Protein AF-A0AAE1CY18-F1 (afdb_monomer_lite)

Foldseek 3Di:
DDDPLRVVQLVVLVVVCVVVVHDPPADPLCVAACPFPDHDPDHRSVLVVLLVVLLVQVLQCQDPDPVSNVCVDDDPDDPVDDNVVLLVVLLVVLVVCLVVDDDDDDPDDPPPDDDDHCVPDDDPVNSVSSSVSSVVVVNVVSLVVLVVVVPNSCSVVDPDPPDDPDDDDDDDDDPDDDDDPDDDDDPPPDPDDDPDPDPDDDDDDDDDDDDDDDDDDDD

Sequence (219 aa):
MKSIVEAIEAKINKFTRRWLGVPPGLTDVAVYCRKAMLRLPLKSILEEYKCGKARLFSMLEDSEDKVVKTVQPTRKTGRKSKVVEAVDEAKGCLKIREVIGLTKTNRKGLGSSTAKWWSKAEGKEKRDMVVNEIRLDEDSRRVQKAVQQPQQGQWDSWIMPCRNPSHGMRSGTWRHFGSAFSSDQCTISCPQTQIWYGRERKRTRLVRYAKAGRQQIMS

Radius of gyration: 28.59 Å; chains: 1; bounding box: 70×84×79 Å

Organism: NCBI:txid231223

Secondary structure (DSSP, 8-state):
---HHHHHHHHHHHHHHHHTT--TTS-HHHHH-SSSSS--S---HHHHHHHHHHHHHHHHHT-S-HHHHHH-------TT--HHHHHHHHHHHHHHHHHH-----TTPPTTSSPPPPTTT--THHHHHHHHHHHHHHHHHHHHHHHHT-TTTTGGGG---------S--------S--S----------------------------------------

pLDDT: mean 72.26, std 25.69, range [24.19, 96.0]

Structure (mmCIF, N/CA/C/O backbone):
data_AF-A0AAE1CY18-F1
#
_entry.id   AF-A0AAE1CY18-F1
#
loop_
_atom_site.group_PDB
_atom_site.id
_atom_site.type_symbol
_atom_site.label_atom_id
_atom_site.label_alt_id
_atom_site.label_comp_id
_atom_site.label_asym_id
_atom_site.label_entity_id
_atom_site.label_seq_id
_atom_site.pdbx_PDB_ins_code
_atom_site.Cartn_x
_atom_site.Cartn_y
_atom_site.Cartn_z
_atom_site.occupancy
_atom_site.B_iso_or_equiv
_atom_site.auth_seq_id
_atom_site.auth_comp_id
_atom_site.auth_asym_id
_atom_site.auth_atom_id
_atom_site.pdbx_PDB_model_num
ATOM 1 N N . MET A 1 1 ? 11.861 -19.512 -2.821 1.00 56.38 1 MET A N 1
ATOM 2 C CA . MET A 1 1 ? 10.611 -20.131 -3.320 1.00 56.38 1 MET A CA 1
ATOM 3 C C . MET A 1 1 ? 9.581 -19.034 -3.603 1.00 56.38 1 MET A C 1
ATOM 5 O O . MET A 1 1 ? 9.442 -18.135 -2.775 1.00 56.38 1 MET A O 1
ATOM 9 N N . LYS A 1 2 ? 8.940 -19.040 -4.783 1.00 74.50 2 LYS A N 1
ATOM 10 C CA . LYS A 1 2 ? 7.873 -18.077 -5.133 1.00 74.50 2 LYS A CA 1
ATOM 11 C C . LYS A 1 2 ? 6.580 -18.457 -4.407 1.00 74.50 2 LYS A C 1
ATOM 13 O O . LYS A 1 2 ? 6.313 -19.645 -4.250 1.00 74.50 2 LYS A O 1
ATOM 18 N N . SER A 1 3 ? 5.811 -17.474 -3.939 1.00 88.00 3 SER A N 1
ATOM 19 C CA . SER A 1 3 ? 4.484 -17.744 -3.371 1.00 88.00 3 SER A CA 1
ATOM 20 C C . SER A 1 3 ? 3.502 -18.138 -4.483 1.00 88.00 3 SER A C 1
ATOM 22 O O . SER A 1 3 ? 3.735 -17.848 -5.657 1.00 88.00 3 SER A O 1
ATOM 24 N N . ILE A 1 4 ? 2.388 -18.786 -4.130 1.00 90.62 4 ILE A N 1
ATOM 25 C CA . ILE A 1 4 ? 1.354 -19.184 -5.104 1.00 90.62 4 ILE A CA 1
ATOM 26 C C . ILE A 1 4 ? 0.834 -17.963 -5.879 1.00 90.62 4 ILE A C 1
ATOM 28 O O . ILE A 1 4 ? 0.709 -18.011 -7.099 1.00 90.62 4 ILE A O 1
ATOM 32 N N . VAL A 1 5 ? 0.602 -16.847 -5.182 1.00 90.88 5 VAL A N 1
ATOM 33 C CA . VAL A 1 5 ? 0.094 -15.608 -5.789 1.00 90.88 5 VAL A CA 1
ATOM 34 C C . VAL A 1 5 ? 1.097 -15.026 -6.794 1.00 90.88 5 VAL A C 1
ATOM 36 O O . VAL A 1 5 ? 0.711 -14.658 -7.898 1.00 90.88 5 VAL A O 1
ATOM 39 N N . GLU A 1 6 ? 2.395 -15.039 -6.471 1.00 90.88 6 GLU A N 1
ATOM 40 C CA . GLU A 1 6 ? 3.456 -14.616 -7.402 1.00 90.88 6 GLU A CA 1
ATOM 41 C C . GLU A 1 6 ? 3.547 -15.534 -8.631 1.00 90.88 6 GLU A C 1
ATOM 43 O O . GLU A 1 6 ? 3.859 -15.081 -9.731 1.00 90.88 6 GLU A O 1
ATOM 48 N N . ALA A 1 7 ? 3.299 -16.836 -8.462 1.00 92.62 7 ALA A N 1
ATOM 49 C CA . ALA A 1 7 ? 3.296 -17.784 -9.572 1.00 92.62 7 ALA A CA 1
ATOM 50 C C . ALA A 1 7 ? 2.114 -17.544 -10.525 1.00 92.62 7 ALA A C 1
ATOM 52 O O . ALA A 1 7 ? 2.285 -17.635 -11.742 1.00 92.62 7 ALA A O 1
ATOM 53 N N . ILE A 1 8 ? 0.938 -17.209 -9.986 1.00 93.94 8 ILE A N 1
ATOM 54 C CA . ILE A 1 8 ? -0.247 -16.833 -10.770 1.00 93.94 8 ILE A CA 1
ATOM 55 C C . ILE A 1 8 ? 0.012 -15.530 -11.530 1.00 93.94 8 ILE A C 1
ATOM 57 O O . ILE A 1 8 ? -0.180 -15.482 -12.745 1.00 93.94 8 ILE A O 1
ATOM 61 N N . GLU A 1 9 ? 0.522 -14.505 -10.849 1.00 93.12 9 GLU A N 1
ATOM 62 C CA . GLU A 1 9 ? 0.835 -13.223 -11.479 1.00 93.12 9 GLU A CA 1
ATOM 63 C C . GLU A 1 9 ? 1.887 -13.366 -12.585 1.00 93.12 9 GLU A C 1
ATOM 65 O O . GLU A 1 9 ? 1.719 -12.818 -13.669 1.00 93.12 9 GLU A O 1
ATOM 70 N N . ALA A 1 10 ? 2.926 -14.182 -12.384 1.00 92.31 10 ALA A N 1
ATOM 71 C CA . ALA A 1 10 ? 3.923 -14.443 -13.421 1.00 92.31 10 ALA A CA 1
ATOM 72 C C . ALA A 1 10 ? 3.321 -15.092 -14.683 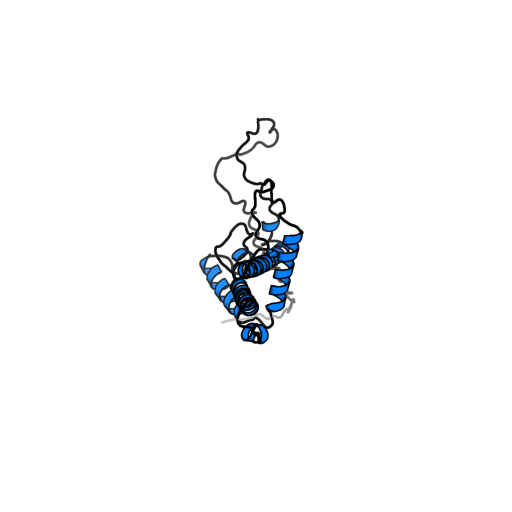1.00 92.31 10 ALA A C 1
ATOM 74 O O . ALA A 1 10 ? 3.728 -14.756 -15.798 1.00 92.31 10 ALA A O 1
ATOM 75 N N . LYS A 1 11 ? 2.352 -16.009 -14.527 1.00 93.69 11 LYS A N 1
ATOM 76 C CA . LYS A 1 11 ? 1.635 -16.608 -15.666 1.00 93.69 11 LYS A CA 1
ATOM 77 C C . LYS A 1 11 ? 0.799 -15.559 -16.391 1.00 93.69 11 LYS A C 1
ATOM 79 O O . LYS A 1 11 ? 0.886 -15.465 -17.612 1.00 93.69 11 LYS A O 1
ATOM 84 N N . ILE A 1 12 ? 0.047 -14.753 -15.648 1.00 93.06 12 ILE A N 1
ATOM 85 C CA . ILE A 1 12 ? -0.804 -13.703 -16.217 1.00 93.06 12 ILE A CA 1
ATOM 86 C C . ILE A 1 12 ? 0.046 -12.668 -16.942 1.00 93.06 12 ILE A C 1
ATOM 88 O O . ILE A 1 12 ? -0.201 -12.411 -18.110 1.00 93.06 12 ILE A O 1
ATOM 92 N N . ASN A 1 13 ? 1.140 -12.206 -16.342 1.00 92.19 13 ASN A N 1
ATOM 93 C CA . ASN A 1 13 ? 2.089 -11.299 -16.983 1.00 92.19 13 ASN A CA 1
ATOM 94 C C . ASN A 1 13 ? 2.623 -11.834 -18.312 1.00 92.19 13 ASN A C 1
ATOM 96 O O . ASN A 1 13 ? 2.766 -11.071 -19.266 1.00 92.19 13 ASN A O 1
ATOM 100 N N . LYS A 1 14 ? 2.905 -13.138 -18.403 1.00 92.06 14 LYS A N 1
ATOM 101 C CA . LYS A 1 14 ? 3.340 -13.759 -19.659 1.00 92.06 14 LYS A CA 1
ATOM 102 C C . LYS A 1 14 ? 2.259 -13.652 -20.739 1.00 92.06 14 LYS A C 1
ATOM 104 O O . LYS A 1 14 ? 2.580 -13.295 -21.871 1.00 92.06 14 LYS A O 1
ATOM 109 N N . PHE A 1 15 ? 1.003 -13.939 -20.398 1.00 92.44 15 PHE A N 1
ATOM 110 C CA . PHE A 1 15 ? -0.118 -13.823 -21.334 1.00 92.44 15 PHE A CA 1
ATOM 111 C C . PHE A 1 15 ? -0.421 -12.367 -21.690 1.00 92.44 15 PHE A C 1
ATOM 113 O O . PHE A 1 15 ? -0.509 -12.052 -22.871 1.00 92.44 15 PHE A O 1
ATOM 120 N N . THR A 1 16 ? -0.476 -11.470 -20.705 1.00 91.56 16 THR A N 1
ATOM 121 C CA . THR A 1 16 ? -0.718 -10.037 -20.903 1.00 91.56 16 THR A CA 1
ATOM 122 C C . THR A 1 16 ? 0.341 -9.410 -21.803 1.00 91.56 16 THR A C 1
ATOM 124 O O . THR A 1 16 ? 0.004 -8.679 -22.723 1.00 91.56 16 THR A O 1
ATOM 127 N N . ARG A 1 17 ? 1.628 -9.731 -21.612 1.00 91.50 17 ARG A N 1
ATOM 128 C CA . ARG A 1 17 ? 2.704 -9.216 -22.478 1.00 91.50 17 ARG A CA 1
ATOM 129 C C . ARG A 1 17 ? 2.608 -9.752 -23.898 1.00 91.50 17 ARG A C 1
ATOM 131 O O . ARG A 1 17 ? 2.782 -8.987 -24.837 1.00 91.50 17 ARG A O 1
ATOM 138 N N . ARG A 1 18 ? 2.289 -11.042 -24.055 1.00 93.31 18 ARG A N 1
ATOM 139 C CA . ARG A 1 18 ? 2.059 -11.642 -25.376 1.00 93.31 18 ARG A CA 1
ATOM 140 C C . ARG A 1 18 ? 0.864 -10.998 -26.080 1.00 93.31 18 ARG A C 1
ATOM 142 O O . ARG A 1 18 ? 0.939 -10.772 -27.279 1.00 93.31 18 ARG A O 1
ATOM 149 N N . TRP A 1 19 ? -0.196 -10.688 -25.337 1.00 93.19 19 TRP A N 1
ATOM 150 C CA . TRP A 1 19 ? -1.391 -10.025 -25.854 1.00 93.19 19 TRP A CA 1
ATOM 151 C C . TRP A 1 19 ? -1.124 -8.569 -26.256 1.00 93.19 19 TRP A C 1
ATOM 153 O O . TRP A 1 19 ? -1.545 -8.149 -27.325 1.00 93.19 19 TRP A O 1
ATOM 163 N N . LEU A 1 20 ? -0.354 -7.826 -25.456 1.00 90.06 20 LEU A N 1
A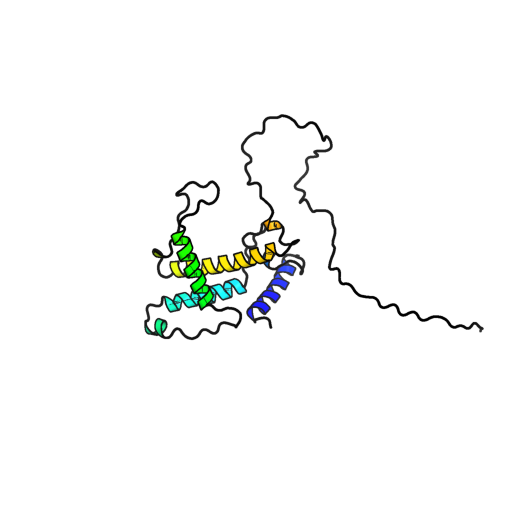TOM 164 C CA . LEU A 1 20 ? 0.034 -6.442 -25.752 1.00 90.06 20 LEU A CA 1
ATOM 165 C C . LEU A 1 20 ? 1.166 -6.319 -26.793 1.00 90.06 20 LEU A C 1
ATOM 167 O O . LEU A 1 20 ? 1.551 -5.205 -27.131 1.00 90.06 20 LEU A O 1
ATOM 171 N N . GLY A 1 21 ? 1.750 -7.429 -27.262 1.00 91.75 21 GLY A N 1
ATOM 172 C CA . GLY A 1 21 ? 2.906 -7.408 -28.173 1.00 91.75 21 GLY A CA 1
ATOM 173 C C . GLY A 1 21 ? 4.196 -6.869 -27.538 1.00 91.75 21 GLY A C 1
ATOM 174 O O . GLY A 1 21 ? 5.110 -6.435 -28.233 1.00 91.75 21 GLY A O 1
ATOM 175 N N . VAL A 1 22 ? 4.282 -6.880 -26.208 1.00 89.06 22 VAL A N 1
ATOM 176 C CA . VAL A 1 22 ? 5.380 -6.292 -25.435 1.00 89.06 22 VAL A CA 1
ATOM 177 C C . VAL A 1 22 ? 6.487 -7.328 -25.196 1.00 89.06 22 VAL A C 1
ATOM 179 O O . VAL A 1 22 ? 6.185 -8.490 -24.897 1.00 89.06 22 VAL A O 1
ATOM 182 N N . PRO A 1 23 ? 7.780 -6.943 -25.245 1.00 88.75 23 PRO A N 1
ATOM 183 C CA . PRO A 1 23 ? 8.875 -7.874 -25.006 1.00 88.75 23 PRO A CA 1
ATOM 184 C C . PRO A 1 23 ? 8.814 -8.503 -23.601 1.00 88.75 23 PRO A C 1
ATOM 186 O O . PRO A 1 23 ? 8.491 -7.831 -22.614 1.00 88.75 23 PRO A O 1
ATOM 189 N N . PRO A 1 24 ? 9.213 -9.780 -23.450 1.00 84.75 24 PRO A N 1
ATOM 190 C CA . PRO A 1 24 ? 9.210 -10.462 -22.156 1.00 84.75 24 PRO A CA 1
ATOM 191 C C . PRO A 1 24 ? 10.172 -9.824 -21.143 1.00 84.75 24 PRO A C 1
ATOM 193 O O . PRO A 1 24 ? 9.981 -10.006 -19.942 1.00 84.75 24 PRO A O 1
ATOM 196 N N . GLY A 1 25 ? 11.169 -9.062 -21.614 1.00 85.12 25 GLY A N 1
ATOM 197 C CA . GLY A 1 25 ? 12.122 -8.313 -20.792 1.00 85.12 25 GLY A CA 1
ATOM 198 C C . GLY A 1 25 ? 11.580 -7.012 -20.189 1.00 85.12 25 GLY A C 1
ATOM 199 O O . GLY A 1 25 ? 12.279 -6.404 -19.378 1.00 85.12 25 GLY A O 1
ATOM 200 N N . LEU A 1 26 ? 10.358 -6.583 -20.541 1.00 86.38 26 LEU A N 1
ATOM 201 C CA . LEU A 1 26 ? 9.739 -5.424 -19.897 1.00 86.38 26 LEU A CA 1
ATOM 202 C C . LEU A 1 26 ? 9.533 -5.707 -18.404 1.00 86.38 26 LEU A C 1
ATOM 204 O O . LEU A 1 26 ? 9.119 -6.800 -18.003 1.00 86.38 26 LEU A O 1
ATOM 208 N N . THR A 1 27 ? 9.815 -4.733 -17.551 1.00 87.94 27 THR A N 1
ATOM 209 C CA . THR A 1 27 ? 9.598 -4.885 -16.119 1.00 87.94 27 THR A CA 1
ATOM 210 C C . THR A 1 27 ? 8.119 -4.781 -15.777 1.00 87.94 27 THR A C 1
ATOM 212 O O . THR A 1 27 ? 7.318 -4.132 -16.440 1.00 87.94 27 THR A O 1
ATOM 215 N N . ASP A 1 28 ? 7.741 -5.461 -14.702 1.00 87.81 28 ASP A N 1
ATOM 216 C CA . ASP A 1 28 ? 6.370 -5.445 -14.194 1.00 87.81 28 ASP A CA 1
ATOM 217 C C . ASP A 1 28 ? 5.908 -4.053 -13.734 1.00 87.81 28 ASP A C 1
ATOM 219 O O . ASP A 1 28 ? 4.726 -3.724 -13.748 1.00 87.81 28 ASP A O 1
ATOM 223 N N . VAL A 1 29 ? 6.876 -3.203 -13.381 1.00 88.50 29 VAL A N 1
ATOM 224 C CA . VAL A 1 29 ? 6.633 -1.817 -12.989 1.00 88.50 29 VAL A CA 1
ATOM 225 C C . VAL A 1 29 ? 5.993 -1.041 -14.136 1.00 88.50 29 VAL A C 1
ATOM 227 O O . VAL A 1 29 ? 5.013 -0.348 -13.911 1.00 88.50 29 VAL A O 1
ATOM 230 N N . ALA A 1 30 ? 6.465 -1.216 -15.370 1.00 85.00 30 ALA A N 1
ATOM 231 C CA . ALA A 1 30 ? 5.887 -0.535 -16.527 1.00 85.00 30 ALA A CA 1
ATOM 232 C C . ALA A 1 30 ? 4.443 -0.977 -16.844 1.00 85.00 30 ALA A C 1
ATOM 234 O O . ALA A 1 30 ? 3.719 -0.243 -17.506 1.00 85.00 30 ALA A O 1
ATOM 235 N N . VAL A 1 31 ? 4.018 -2.156 -16.373 1.00 87.50 31 VAL A N 1
ATOM 236 C CA . VAL A 1 31 ? 2.663 -2.684 -16.607 1.00 87.50 31 VAL A CA 1
ATOM 237 C C . VAL A 1 31 ? 1.677 -2.204 -15.538 1.00 87.50 31 VAL A C 1
ATOM 239 O O . VAL A 1 31 ? 0.542 -1.873 -15.868 1.00 87.50 31 VAL A O 1
ATOM 242 N N . TYR A 1 32 ? 2.100 -2.158 -14.269 1.00 89.50 32 TYR A N 1
ATOM 243 C CA . TYR A 1 32 ? 1.210 -1.877 -13.132 1.00 89.50 32 TYR A CA 1
ATOM 244 C C . TYR A 1 32 ? 1.380 -0.496 -12.486 1.00 89.50 32 TYR A C 1
ATOM 246 O O . TYR A 1 32 ? 0.602 -0.144 -11.602 1.00 89.50 32 TYR A O 1
ATOM 254 N N . CYS A 1 33 ? 2.394 0.288 -12.854 1.00 86.88 33 CYS A N 1
ATOM 255 C CA . CYS A 1 33 ? 2.637 1.583 -12.220 1.00 86.88 33 CYS A CA 1
ATOM 256 C C . CYS A 1 33 ? 1.550 2.607 -12.577 1.00 86.88 33 CYS A C 1
ATOM 258 O O . CYS A 1 33 ? 1.309 2.892 -13.749 1.00 86.88 33 CYS A O 1
ATOM 260 N N . ARG A 1 34 ? 0.956 3.252 -11.563 1.00 86.25 34 ARG A N 1
ATOM 261 C CA . ARG A 1 34 ? -0.015 4.344 -11.780 1.00 86.25 34 ARG A CA 1
ATOM 262 C C . ARG A 1 34 ? 0.637 5.683 -12.127 1.00 86.25 34 ARG A C 1
ATOM 264 O O . ARG A 1 34 ? -0.048 6.586 -12.603 1.00 86.25 34 ARG A O 1
ATOM 271 N N . LYS A 1 35 ? 1.938 5.839 -11.865 1.00 82.44 35 LYS A N 1
ATOM 272 C CA . LYS A 1 35 ? 2.697 7.070 -12.148 1.00 82.44 35 LYS A CA 1
ATOM 273 C C . LYS A 1 35 ? 3.404 7.058 -13.502 1.00 82.44 35 LYS A C 1
ATOM 275 O O . LYS A 1 35 ? 3.771 8.129 -13.971 1.00 82.44 35 LYS A O 1
ATOM 280 N N . ALA A 1 36 ? 3.544 5.892 -14.133 1.00 81.38 36 ALA A N 1
ATOM 281 C CA . ALA A 1 36 ? 4.115 5.789 -15.468 1.00 81.38 36 ALA A CA 1
ATOM 282 C C . ALA A 1 36 ? 3.285 6.590 -16.486 1.00 81.38 36 ALA A C 1
ATOM 284 O O . ALA A 1 36 ? 2.082 6.806 -16.302 1.00 81.38 36 ALA A O 1
ATOM 285 N N . MET A 1 37 ? 3.934 7.027 -17.569 1.00 78.56 37 MET A N 1
ATOM 286 C CA . MET A 1 37 ? 3.276 7.791 -18.636 1.00 78.56 37 MET A CA 1
ATOM 287 C C . MET A 1 37 ? 2.135 6.999 -19.283 1.00 78.56 37 MET A C 1
ATOM 289 O O . MET A 1 37 ? 1.054 7.538 -19.513 1.00 78.56 37 MET A O 1
ATOM 293 N N . LEU A 1 38 ? 2.364 5.708 -19.532 1.00 79.56 38 LEU A N 1
ATOM 294 C CA . LEU A 1 38 ? 1.335 4.789 -19.995 1.00 79.56 38 LEU A CA 1
ATOM 295 C C . LEU A 1 38 ? 0.654 4.149 -18.786 1.00 79.56 38 LEU A C 1
ATOM 297 O O . LEU A 1 38 ? 1.193 3.240 -18.160 1.00 79.56 38 LEU A O 1
ATOM 301 N N . ARG A 1 39 ? -0.545 4.630 -18.464 1.00 85.88 39 ARG A N 1
ATOM 302 C CA . ARG A 1 39 ? -1.373 4.063 -17.399 1.00 85.88 39 ARG A CA 1
ATOM 303 C C . ARG A 1 39 ? -2.284 3.006 -17.992 1.00 85.88 39 ARG A C 1
ATOM 305 O O . ARG A 1 39 ? -3.289 3.333 -18.620 1.00 85.88 39 ARG A O 1
ATOM 312 N N . LEU A 1 40 ? -1.934 1.742 -17.793 1.00 85.56 40 LEU A N 1
ATOM 313 C CA . LEU A 1 40 ? -2.824 0.647 -18.147 1.00 85.56 40 LEU A CA 1
ATOM 314 C C . LEU A 1 40 ? -3.887 0.483 -17.052 1.00 85.56 40 LEU A C 1
ATOM 316 O O . LEU A 1 40 ? -3.562 0.588 -15.867 1.00 85.56 40 LEU A O 1
ATOM 320 N N . PRO A 1 41 ? -5.148 0.179 -17.402 1.00 87.50 41 PRO A N 1
ATOM 321 C CA . PRO A 1 41 ? -6.191 -0.158 -16.435 1.00 87.50 41 PRO A CA 1
ATOM 322 C C . PRO A 1 41 ? -6.002 -1.590 -15.895 1.00 87.50 41 PRO A C 1
ATOM 324 O O . PRO A 1 41 ? -6.946 -2.371 -15.809 1.00 87.50 41 PRO A O 1
ATOM 327 N N . LEU A 1 42 ? -4.765 -1.956 -15.557 1.00 88.50 42 LEU A N 1
ATOM 328 C CA . LEU A 1 42 ? -4.382 -3.257 -15.032 1.00 88.50 42 LEU A CA 1
ATOM 329 C C . LEU A 1 42 ? -3.919 -3.100 -13.594 1.00 88.50 42 LEU A C 1
ATOM 331 O O . LEU A 1 42 ? -3.221 -2.151 -13.242 1.00 88.50 42 LEU A O 1
ATOM 335 N N . LYS A 1 43 ? -4.288 -4.069 -12.764 1.00 89.94 43 LYS A N 1
ATOM 336 C CA . LYS A 1 43 ? -3.868 -4.116 -11.371 1.00 89.94 43 LYS A CA 1
ATOM 337 C C . LYS A 1 43 ? -3.114 -5.400 -11.103 1.00 89.94 43 LYS A C 1
ATOM 339 O O . LYS A 1 43 ? -3.486 -6.463 -11.595 1.00 89.94 43 LYS A O 1
ATOM 344 N N . SER A 1 44 ? -2.075 -5.278 -10.290 1.00 92.19 44 SER A N 1
ATOM 345 C CA . SER A 1 44 ? -1.306 -6.416 -9.808 1.00 92.19 44 SER A CA 1
ATOM 346 C C . SER A 1 44 ? -2.172 -7.292 -8.905 1.00 92.19 44 SER A C 1
ATOM 348 O O . SER A 1 44 ? -2.887 -6.808 -8.024 1.00 92.19 44 SER A O 1
ATOM 350 N N . ILE A 1 45 ? -2.069 -8.604 -9.091 1.00 93.44 45 ILE A N 1
ATOM 351 C CA . ILE A 1 45 ? -2.802 -9.573 -8.269 1.00 93.44 45 ILE A CA 1
ATOM 352 C C . ILE A 1 45 ? -2.222 -9.619 -6.859 1.00 93.44 45 ILE A C 1
ATOM 354 O O . ILE A 1 45 ? -2.962 -9.829 -5.901 1.00 93.44 45 ILE A O 1
ATOM 358 N N . LEU A 1 46 ? -0.915 -9.386 -6.706 1.00 90.81 46 LEU A N 1
ATOM 359 C CA . LEU A 1 46 ? -0.300 -9.270 -5.386 1.00 90.81 46 LEU A CA 1
ATOM 360 C C . LEU A 1 46 ? -0.845 -8.069 -4.615 1.00 90.81 46 LEU A C 1
ATOM 362 O O . LEU A 1 46 ? -1.125 -8.202 -3.424 1.00 90.81 46 LEU A O 1
ATOM 366 N N . GLU A 1 47 ? -1.017 -6.929 -5.285 1.00 92.38 47 GLU A N 1
ATOM 367 C CA . GLU A 1 47 ? -1.613 -5.736 -4.677 1.00 92.38 47 GLU A CA 1
ATOM 368 C C . GLU A 1 47 ? -3.041 -6.016 -4.211 1.00 92.38 47 GLU A C 1
ATOM 370 O O . GLU A 1 47 ? -3.352 -5.793 -3.042 1.00 92.38 47 GLU A O 1
ATOM 375 N N . GLU A 1 48 ? -3.896 -6.568 -5.075 1.00 93.50 48 GLU A N 1
ATOM 376 C CA . GLU A 1 48 ? -5.288 -6.845 -4.700 1.00 93.50 48 GLU A CA 1
ATOM 377 C C . GLU A 1 48 ? -5.402 -7.972 -3.661 1.00 93.50 48 GLU A C 1
ATOM 379 O O . GLU A 1 48 ? -6.263 -7.916 -2.784 1.00 93.50 48 GLU A O 1
ATOM 384 N N . TYR A 1 49 ? -4.495 -8.953 -3.668 1.00 92.69 49 TYR A N 1
ATOM 385 C CA . TYR A 1 49 ? -4.416 -9.965 -2.613 1.00 92.69 49 TYR A CA 1
ATOM 386 C C . TYR A 1 49 ? -4.099 -9.337 -1.247 1.00 92.69 49 TYR A C 1
ATOM 388 O O . TYR A 1 49 ? -4.775 -9.636 -0.259 1.00 92.69 49 TYR A O 1
ATOM 396 N N . LYS A 1 50 ? -3.101 -8.443 -1.179 1.00 92.00 50 LYS A N 1
ATOM 397 C CA . LYS A 1 50 ? -2.745 -7.717 0.053 1.00 92.00 50 LYS A CA 1
ATOM 398 C C . LYS A 1 50 ? -3.894 -6.825 0.515 1.00 92.00 50 LYS A C 1
ATOM 400 O O . LYS A 1 50 ? -4.310 -6.920 1.668 1.00 92.00 50 LYS A O 1
ATOM 405 N N . CYS A 1 51 ? -4.458 -6.039 -0.400 1.00 93.62 51 CYS A N 1
ATOM 406 C CA . CYS A 1 51 ? -5.594 -5.161 -0.135 1.00 93.62 51 CYS A CA 1
ATOM 407 C C . CYS A 1 51 ? -6.812 -5.940 0.363 1.00 93.62 51 CYS A C 1
ATOM 409 O O . CYS A 1 51 ? -7.437 -5.539 1.338 1.00 93.62 51 CYS A O 1
ATOM 411 N N . GLY A 1 52 ? -7.136 -7.077 -0.256 1.00 93.62 52 GLY A N 1
ATOM 412 C CA . GLY A 1 52 ? -8.246 -7.931 0.158 1.00 93.62 52 GLY A CA 1
ATOM 413 C C . GLY A 1 52 ? -8.046 -8.505 1.560 1.00 93.62 52 GLY A C 1
ATOM 414 O O . GLY A 1 52 ? -8.965 -8.482 2.381 1.00 93.62 52 GLY A O 1
ATOM 415 N N . LYS A 1 53 ? -6.827 -8.961 1.877 1.00 92.69 53 LYS A N 1
ATOM 416 C CA . LYS A 1 53 ? -6.488 -9.468 3.215 1.00 92.69 53 LYS A CA 1
ATOM 417 C C . LYS A 1 53 ? -6.525 -8.370 4.281 1.00 92.69 53 LYS A C 1
ATOM 419 O O . LYS A 1 53 ? -7.065 -8.623 5.359 1.00 92.69 53 LYS A O 1
ATOM 424 N N . ALA A 1 54 ? -6.016 -7.178 3.971 1.00 92.69 54 ALA A N 1
ATOM 425 C CA . ALA A 1 54 ? -6.063 -6.004 4.842 1.00 92.69 54 ALA A CA 1
ATOM 426 C C . ALA A 1 54 ? -7.493 -5.504 5.059 1.00 92.69 54 ALA A C 1
ATOM 428 O O . ALA A 1 54 ? -7.914 -5.316 6.194 1.00 92.69 54 ALA A O 1
ATOM 429 N N . ARG A 1 55 ? -8.296 -5.409 3.995 1.00 93.69 55 ARG A N 1
ATOM 430 C CA . ARG A 1 55 ? -9.711 -5.028 4.075 1.00 93.69 55 ARG A CA 1
ATOM 431 C C . ARG A 1 55 ? -10.498 -5.971 4.972 1.00 93.69 55 ARG A C 1
ATOM 433 O O . ARG A 1 55 ? -11.254 -5.524 5.829 1.00 93.69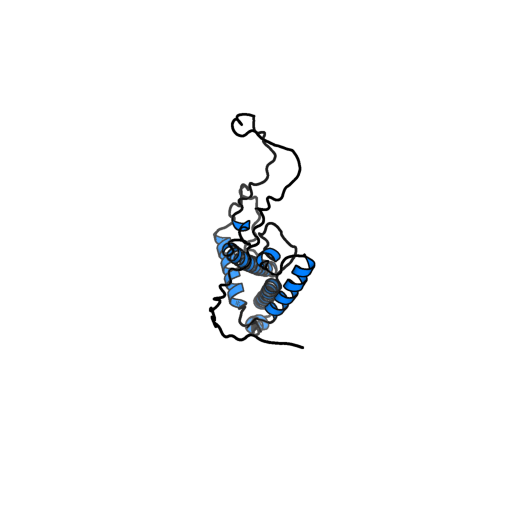 55 ARG A O 1
ATOM 440 N N . LEU A 1 56 ? -10.301 -7.277 4.788 1.00 92.19 56 LEU A N 1
ATOM 441 C CA . LEU A 1 56 ? -10.906 -8.275 5.658 1.00 92.19 56 LEU A CA 1
ATOM 442 C C . LEU A 1 56 ? -10.425 -8.082 7.102 1.00 92.19 56 LEU A C 1
ATOM 444 O O . LEU A 1 56 ? -11.176 -8.368 8.022 1.00 92.19 56 LEU A O 1
ATOM 448 N N . PHE A 1 57 ? -9.166 -7.671 7.313 1.00 91.75 57 PHE A N 1
ATOM 449 C CA . PH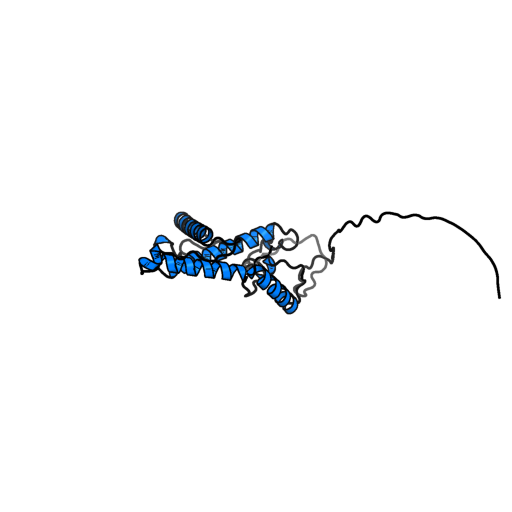E A 1 57 ? -8.550 -7.510 8.641 1.00 91.75 57 PHE A CA 1
ATOM 450 C C . PHE A 1 57 ? -9.196 -6.376 9.395 1.00 91.75 57 PHE A C 1
ATOM 452 O O . PHE A 1 57 ? -9.815 -6.628 10.424 1.00 91.75 57 PHE A O 1
ATOM 459 N N . SER A 1 58 ? -9.199 -5.197 8.793 1.00 91.00 58 SER A N 1
ATOM 460 C CA . SER A 1 58 ? -9.876 -4.041 9.357 1.00 91.00 58 SER A CA 1
ATOM 461 C C . SER A 1 58 ? -11.374 -4.299 9.555 1.00 91.00 58 SER A C 1
ATOM 463 O O . SER A 1 58 ? -11.941 -3.858 10.537 1.00 91.00 58 SER A O 1
ATOM 465 N N . MET A 1 59 ? -12.029 -5.089 8.692 1.00 91.31 59 MET A N 1
ATOM 466 C CA . MET A 1 59 ? -13.437 -5.460 8.899 1.00 91.31 59 MET A CA 1
ATOM 467 C C . MET A 1 59 ? -13.687 -6.274 10.175 1.00 91.31 59 MET A C 1
ATOM 469 O O . MET A 1 59 ? -14.705 -6.052 10.816 1.00 91.31 59 MET A O 1
ATOM 473 N N . LEU A 1 60 ? -12.813 -7.225 10.522 1.00 90.81 60 LEU A N 1
ATOM 474 C CA . LEU A 1 60 ? -12.988 -7.991 11.763 1.00 90.81 60 LEU A CA 1
ATOM 475 C C . LEU A 1 60 ? -12.577 -7.177 12.995 1.00 90.81 60 LEU A C 1
ATOM 477 O O . LEU A 1 60 ? -13.155 -7.362 14.059 1.00 90.81 60 LEU A O 1
ATOM 481 N N . GLU A 1 61 ? -11.600 -6.281 12.849 1.00 88.62 61 GLU A N 1
ATOM 482 C CA . GLU A 1 61 ? -11.178 -5.357 13.907 1.00 88.62 61 GLU A CA 1
ATOM 483 C C . GLU A 1 61 ? -12.292 -4.357 14.273 1.00 88.62 61 GLU A C 1
ATOM 485 O O . GLU A 1 61 ? -12.541 -4.101 15.454 1.00 88.62 61 GLU A O 1
ATOM 490 N N . ASP A 1 62 ? -13.000 -3.855 13.259 1.00 87.62 62 ASP A N 1
ATOM 491 C CA . ASP A 1 62 ? -14.108 -2.900 13.381 1.00 87.62 62 ASP A CA 1
ATOM 492 C C . ASP A 1 62 ? -15.476 -3.577 13.625 1.00 87.62 62 ASP A C 1
ATOM 494 O O . ASP A 1 62 ? -16.504 -2.905 13.599 1.00 87.62 62 ASP A O 1
ATOM 498 N N . SER A 1 63 ? -15.521 -4.899 13.823 1.00 89.25 63 SER A N 1
ATOM 499 C CA . SER A 1 63 ? -16.774 -5.642 14.021 1.00 89.25 63 SER A CA 1
ATOM 500 C C . SER A 1 63 ? -17.480 -5.236 15.322 1.00 89.25 63 SER A C 1
ATOM 502 O O . SER A 1 63 ? -16.833 -5.077 16.360 1.00 89.25 63 SER A O 1
ATOM 504 N N . GLU A 1 64 ? -18.812 -5.126 15.281 1.00 89.62 64 GLU A N 1
ATOM 505 C CA . GLU A 1 64 ? -19.654 -4.837 16.457 1.00 89.62 64 GLU A CA 1
ATOM 506 C C . GLU A 1 64 ? -19.679 -6.018 17.442 1.00 89.62 64 GLU A C 1
ATOM 508 O O . GLU A 1 64 ? -19.664 -5.833 18.662 1.00 89.62 64 GLU A O 1
ATOM 513 N N . ASP A 1 65 ? -19.628 -7.243 16.912 1.00 92.81 65 ASP A N 1
ATOM 514 C CA . ASP A 1 65 ? -19.576 -8.467 17.706 1.00 92.81 65 ASP A CA 1
ATOM 515 C C . ASP A 1 65 ? -18.288 -8.557 18.535 1.00 92.81 65 ASP A C 1
ATOM 517 O O . ASP A 1 65 ? -17.198 -8.841 18.023 1.00 92.81 65 ASP A O 1
ATOM 521 N N . LYS A 1 66 ? -18.429 -8.397 19.858 1.00 90.38 66 LYS A N 1
ATOM 522 C CA . LYS A 1 66 ? -17.313 -8.456 20.818 1.00 90.38 66 LYS A CA 1
ATOM 523 C C . LYS A 1 66 ? -16.528 -9.765 20.711 1.00 90.38 66 LYS A C 1
ATOM 525 O O . LYS A 1 66 ? -15.305 -9.740 20.736 1.00 90.38 66 LYS A O 1
ATOM 530 N N . VAL A 1 67 ? -17.216 -10.894 20.520 1.00 90.94 67 VAL A N 1
ATOM 531 C CA . VAL A 1 67 ? -16.579 -12.216 20.381 1.00 90.94 67 VAL A CA 1
ATOM 532 C C . VAL A 1 67 ? -15.668 -12.262 19.153 1.00 90.94 67 VAL A C 1
ATOM 534 O O . VAL A 1 67 ? -14.522 -12.691 19.254 1.00 90.94 67 VAL A O 1
ATOM 537 N N . VAL A 1 68 ? -16.136 -11.764 18.005 1.00 88.44 68 VAL A N 1
ATOM 538 C CA . VAL A 1 68 ? -15.353 -11.728 16.757 1.00 88.44 68 VAL A CA 1
ATOM 539 C C . VAL A 1 68 ? -14.132 -10.820 16.912 1.00 88.44 68 VAL A C 1
ATOM 541 O O . VAL A 1 68 ? -13.026 -11.187 16.502 1.00 88.44 68 VAL A O 1
ATOM 544 N N . LYS A 1 69 ? -14.322 -9.668 17.562 1.00 87.62 69 LYS A N 1
ATOM 545 C CA . LYS A 1 69 ? -13.265 -8.691 17.828 1.00 87.62 69 LYS A CA 1
ATOM 546 C C . LYS A 1 69 ? -12.202 -9.200 18.806 1.00 87.62 69 LYS A C 1
ATOM 548 O O . LYS A 1 69 ? -11.029 -8.867 18.644 1.00 87.62 69 LYS A O 1
ATOM 553 N N . THR A 1 70 ? -12.589 -10.009 19.794 1.00 85.75 70 THR A N 1
ATOM 554 C CA . THR A 1 70 ? -11.664 -10.619 20.761 1.00 85.75 70 THR A CA 1
ATOM 555 C C . THR A 1 70 ? -10.925 -11.814 20.168 1.00 85.75 70 THR A C 1
ATOM 557 O O . THR A 1 70 ? -9.718 -11.932 20.348 1.00 85.75 70 THR A O 1
ATOM 560 N N . VAL A 1 71 ? -11.625 -12.701 19.456 1.00 84.56 71 VAL A N 1
ATOM 561 C CA . VAL A 1 71 ? -11.038 -13.955 18.961 1.00 84.56 71 VAL A CA 1
ATOM 562 C C . VAL A 1 71 ? -10.094 -13.722 17.783 1.00 84.56 71 VAL A C 1
ATOM 564 O O . VAL A 1 71 ? -9.119 -14.458 17.670 1.00 84.56 71 VAL A O 1
ATOM 567 N N . GLN A 1 72 ? -10.384 -12.742 16.909 1.00 77.69 72 GLN A N 1
ATOM 568 C CA . GLN A 1 72 ? -9.606 -12.402 15.702 1.00 77.69 72 GLN A CA 1
ATOM 569 C C . GLN A 1 72 ? -8.865 -13.612 15.101 1.00 77.69 72 GLN A C 1
ATOM 571 O O . GLN A 1 72 ? -7.647 -13.742 15.255 1.00 77.69 72 GLN A O 1
ATOM 576 N N . PRO A 1 73 ? -9.584 -14.529 14.423 1.00 71.19 73 PRO A N 1
ATOM 577 C CA . PRO A 1 73 ? -9.034 -15.822 14.036 1.00 71.19 73 PRO A CA 1
ATOM 578 C C . PRO A 1 73 ? -7.717 -15.670 13.271 1.00 71.19 73 PRO A C 1
ATOM 580 O O . PRO A 1 73 ? -7.620 -14.874 12.329 1.00 71.19 73 PRO A O 1
ATOM 583 N N . THR A 1 74 ? -6.704 -16.448 13.670 1.00 70.25 74 THR A N 1
ATOM 584 C CA . THR A 1 74 ? -5.357 -16.384 13.096 1.00 70.25 74 THR A CA 1
ATOM 585 C C . THR A 1 74 ? -5.418 -16.567 11.587 1.00 70.25 74 THR A C 1
ATOM 587 O O . THR A 1 74 ? -5.805 -17.610 11.052 1.00 70.25 74 THR A O 1
ATOM 590 N N . ARG A 1 75 ? -5.036 -15.517 10.864 1.00 73.94 75 ARG A N 1
ATOM 591 C CA . ARG A 1 75 ? -5.216 -15.472 9.419 1.00 73.94 75 ARG A CA 1
ATOM 592 C C . ARG A 1 75 ? -4.101 -16.215 8.731 1.00 73.94 75 ARG A C 1
ATOM 594 O O . ARG A 1 75 ? -2.941 -15.821 8.820 1.00 73.94 75 ARG A O 1
ATOM 601 N N . LYS A 1 76 ? -4.479 -17.210 7.929 1.00 72.00 76 LYS A N 1
ATOM 602 C CA . LYS A 1 76 ? -3.582 -17.831 6.954 1.00 72.00 76 LYS A CA 1
ATOM 603 C C . LYS A 1 76 ? -3.185 -16.782 5.909 1.00 72.00 76 LYS A C 1
ATOM 605 O O . LYS A 1 76 ? -3.860 -16.589 4.893 1.00 72.00 76 LYS A O 1
ATOM 610 N N . THR A 1 77 ? -2.104 -16.069 6.201 1.00 76.69 77 THR A N 1
ATOM 611 C CA . THR A 1 77 ? -1.380 -15.216 5.263 1.00 76.69 77 THR A CA 1
ATOM 612 C C . THR A 1 77 ? -0.035 -15.876 4.993 1.00 76.69 77 THR A C 1
ATOM 614 O O . THR A 1 77 ? 0.569 -16.462 5.887 1.00 76.69 77 THR A O 1
ATOM 617 N N . GLY A 1 78 ? 0.415 -15.865 3.738 1.00 73.31 78 GLY A N 1
ATOM 618 C CA . GLY A 1 78 ? 1.698 -16.465 3.381 1.00 73.31 78 GLY A CA 1
ATOM 619 C C . GLY A 1 78 ? 2.882 -15.725 4.014 1.00 73.31 78 GLY A C 1
ATOM 620 O O . GLY A 1 78 ? 2.785 -14.548 4.338 1.00 73.31 78 GLY A O 1
ATOM 621 N N . ARG A 1 79 ? 4.043 -16.386 4.083 1.00 78.31 79 ARG A N 1
ATOM 622 C CA . ARG A 1 79 ? 5.283 -15.869 4.704 1.00 78.31 79 ARG A CA 1
ATOM 623 C C . ARG A 1 79 ? 5.710 -14.457 4.262 1.00 78.31 79 ARG A C 1
ATOM 625 O O . ARG A 1 79 ? 6.370 -13.758 5.016 1.00 78.31 79 ARG A O 1
ATOM 632 N N . LYS A 1 80 ? 5.392 -14.057 3.027 1.00 80.81 80 LYS A N 1
ATOM 633 C CA . LYS A 1 80 ? 5.860 -12.801 2.410 1.00 80.81 80 LYS A CA 1
ATOM 634 C C . LYS A 1 80 ? 4.998 -11.576 2.711 1.00 80.81 80 LYS A C 1
ATOM 636 O O . LYS A 1 80 ? 5.399 -10.472 2.363 1.00 80.81 80 LYS A O 1
ATOM 641 N N . SER A 1 81 ? 3.806 -11.760 3.266 1.00 79.31 81 SER A N 1
ATOM 642 C CA . SER A 1 81 ? 2.895 -10.656 3.549 1.00 79.31 81 SER A CA 1
ATOM 643 C C . SER A 1 81 ? 2.413 -10.794 4.979 1.00 79.31 81 SER A C 1
ATOM 645 O O . SER A 1 81 ? 1.803 -11.797 5.340 1.00 79.31 81 SER A O 1
ATOM 647 N N . LYS A 1 82 ? 2.710 -9.788 5.794 1.00 87.56 82 LYS A N 1
ATOM 648 C CA . LYS A 1 82 ? 2.195 -9.674 7.150 1.00 87.56 82 LYS A CA 1
ATOM 649 C C . LYS A 1 82 ? 1.150 -8.572 7.142 1.00 87.56 82 LYS A C 1
ATOM 651 O O . LYS A 1 82 ? 1.466 -7.411 6.921 1.00 87.56 82 LYS A O 1
ATOM 656 N N . VAL A 1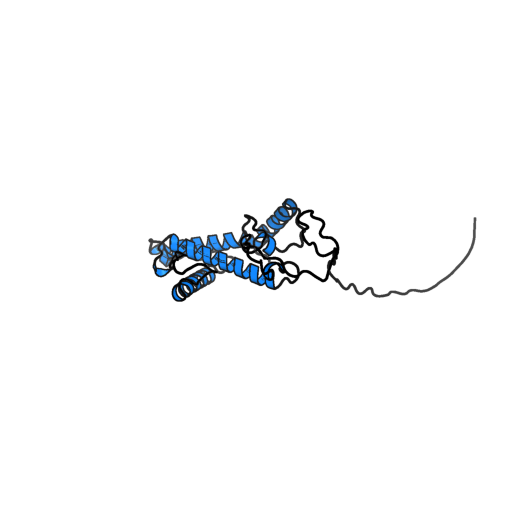 83 ? -0.110 -8.970 7.289 1.00 89.50 83 VAL A N 1
ATOM 657 C CA . VAL A 1 83 ? -1.251 -8.053 7.139 1.00 89.50 83 VAL A CA 1
ATOM 658 C C . VAL A 1 83 ? -1.301 -7.045 8.278 1.00 89.50 83 VAL A C 1
ATOM 660 O O . VAL A 1 83 ? -1.587 -5.886 8.025 1.00 89.50 83 VAL A O 1
ATOM 663 N N . VAL A 1 84 ? -1.013 -7.493 9.503 1.00 89.94 84 VAL A N 1
ATOM 664 C CA . VAL A 1 84 ? -1.075 -6.659 10.710 1.00 89.94 84 VAL A CA 1
ATOM 665 C C . VAL A 1 84 ? -0.090 -5.497 10.597 1.00 89.94 84 VAL A C 1
ATOM 667 O O . VAL A 1 84 ? -0.515 -4.351 10.603 1.00 89.94 84 VAL A O 1
ATOM 670 N N . GLU A 1 85 ? 1.188 -5.796 10.338 1.00 90.94 85 GLU A N 1
ATOM 671 C CA . GLU A 1 85 ? 2.234 -4.777 10.155 1.00 90.94 85 GLU A CA 1
ATOM 672 C C . GLU A 1 85 ? 1.873 -3.775 9.046 1.00 90.94 85 GLU A C 1
ATOM 674 O O . GLU A 1 85 ? 1.941 -2.572 9.266 1.00 90.94 85 GLU A O 1
ATOM 679 N N . ALA A 1 86 ? 1.404 -4.254 7.887 1.00 91.81 86 ALA A N 1
ATOM 680 C CA . ALA A 1 86 ? 1.023 -3.377 6.777 1.00 91.81 86 ALA A CA 1
ATOM 681 C C . ALA A 1 86 ? -0.182 -2.474 7.103 1.00 91.81 86 ALA A C 1
ATOM 683 O O . ALA A 1 86 ? -0.264 -1.344 6.627 1.00 91.81 86 ALA A O 1
ATOM 684 N N . VAL A 1 87 ? -1.140 -2.967 7.893 1.00 93.31 87 VAL A N 1
ATOM 685 C CA . VAL A 1 87 ? -2.299 -2.177 8.334 1.00 93.31 87 VAL A CA 1
ATOM 686 C C . VAL A 1 87 ? -1.886 -1.146 9.381 1.00 93.31 87 VAL A C 1
ATOM 688 O O . VAL A 1 87 ? -2.355 -0.011 9.320 1.00 93.31 87 VAL A O 1
ATOM 691 N N . ASP A 1 88 ? -1.013 -1.510 10.315 1.00 93.94 88 ASP A N 1
ATOM 692 C CA . ASP A 1 88 ? -0.531 -0.600 11.354 1.00 93.94 88 ASP A CA 1
ATOM 693 C C . ASP A 1 88 ? 0.345 0.512 10.770 1.00 93.94 88 ASP A C 1
ATOM 695 O O . ASP A 1 88 ? 0.163 1.682 11.117 1.00 93.94 88 ASP A O 1
ATOM 699 N N . GLU A 1 89 ? 1.217 0.179 9.817 1.00 94.94 89 GLU A N 1
ATOM 700 C CA . GLU A 1 89 ? 2.003 1.150 9.054 1.00 94.94 89 GLU A CA 1
ATOM 701 C C . GLU A 1 89 ? 1.091 2.109 8.277 1.00 94.94 89 GLU A C 1
ATOM 703 O O . GLU A 1 89 ? 1.212 3.327 8.417 1.00 94.94 89 GLU A O 1
ATOM 708 N N . ALA A 1 90 ? 0.088 1.584 7.565 1.00 95.31 90 ALA A N 1
ATOM 709 C CA . ALA A 1 90 ? -0.899 2.400 6.860 1.00 95.31 90 ALA A CA 1
ATOM 710 C C . ALA A 1 90 ? -1.676 3.339 7.804 1.00 95.31 90 ALA A C 1
ATOM 712 O O . ALA A 1 90 ? -1.842 4.524 7.508 1.00 95.31 90 ALA A O 1
ATOM 713 N N . LYS A 1 91 ? -2.122 2.852 8.971 1.00 95.25 91 LYS A N 1
ATOM 714 C CA . LYS A 1 91 ? -2.753 3.693 10.006 1.00 95.25 91 LYS A CA 1
ATOM 715 C C . LYS A 1 91 ? -1.789 4.779 10.502 1.00 95.25 91 LYS A C 1
ATOM 717 O O . LYS A 1 91 ? -2.217 5.912 10.721 1.00 95.25 91 LYS A O 1
ATOM 722 N N . GLY A 1 92 ? -0.508 4.455 10.677 1.00 96.00 92 GLY A N 1
ATOM 723 C CA . GLY A 1 92 ? 0.546 5.401 11.051 1.00 96.00 92 GLY A CA 1
ATOM 724 C C . GLY A 1 92 ? 0.727 6.513 10.018 1.00 96.00 92 GLY A C 1
ATOM 725 O O . GLY A 1 92 ? 0.661 7.690 10.370 1.00 96.00 92 GLY A O 1
ATOM 726 N N . CYS A 1 93 ? 0.853 6.159 8.738 1.00 94.19 93 CYS A N 1
ATOM 727 C CA . CYS A 1 93 ? 0.945 7.112 7.630 1.00 94.19 93 CYS A CA 1
ATOM 728 C C . CYS A 1 93 ? -0.278 8.035 7.559 1.00 94.19 93 CYS A C 1
ATOM 730 O O . CYS A 1 93 ? -0.126 9.245 7.393 1.00 94.19 93 CYS A O 1
ATOM 732 N N . LEU A 1 94 ? -1.487 7.498 7.755 1.00 94.50 94 LEU A N 1
ATOM 733 C CA . LEU A 1 94 ? -2.719 8.293 7.770 1.00 94.50 94 LEU A CA 1
ATOM 734 C C . LEU A 1 94 ? -2.749 9.301 8.929 1.00 94.50 94 LEU A C 1
ATOM 736 O O . LEU A 1 94 ? -3.122 10.455 8.716 1.00 94.50 94 LEU A O 1
ATOM 740 N N . LYS A 1 95 ? -2.297 8.908 10.126 1.00 94.69 95 LYS A N 1
ATOM 741 C CA . LYS A 1 95 ? -2.150 9.823 11.272 1.00 94.69 95 LYS A CA 1
ATOM 742 C C . LYS A 1 95 ? -1.098 10.901 11.010 1.00 94.69 95 LYS A C 1
ATOM 744 O O . LYS A 1 95 ? -1.345 12.071 11.277 1.00 94.69 95 LYS A O 1
ATOM 749 N N . ILE A 1 96 ? 0.055 10.533 10.452 1.00 94.81 96 ILE A N 1
ATOM 750 C CA . ILE A 1 96 ? 1.117 11.490 10.100 1.00 94.81 96 ILE A CA 1
ATOM 751 C C . ILE A 1 96 ? 0.606 12.492 9.061 1.00 94.81 96 ILE A C 1
ATOM 753 O O . ILE A 1 96 ? 0.817 13.695 9.196 1.00 94.81 96 ILE A O 1
ATOM 757 N N . ARG A 1 97 ? -0.122 12.018 8.048 1.00 91.19 97 ARG A N 1
ATOM 758 C CA . ARG A 1 97 ? -0.729 12.871 7.023 1.00 91.19 97 ARG A CA 1
ATOM 759 C C . ARG A 1 97 ? -1.765 13.830 7.605 1.00 91.19 97 ARG A C 1
ATOM 761 O O . ARG A 1 97 ? -1.879 14.955 7.130 1.00 91.19 97 ARG A O 1
ATOM 768 N N . GLU A 1 98 ? -2.498 13.400 8.626 1.00 92.81 98 GLU A N 1
ATOM 769 C CA . GLU A 1 98 ? -3.412 14.266 9.365 1.00 92.81 98 GLU A CA 1
ATOM 770 C C . GLU A 1 98 ? -2.672 15.380 10.119 1.00 92.81 98 GLU A C 1
ATOM 772 O O . GLU A 1 98 ? -3.075 16.535 10.020 1.00 92.81 98 GLU A O 1
ATOM 777 N N . VAL A 1 99 ? -1.548 15.066 10.773 1.00 93.25 99 VAL A N 1
ATOM 778 C CA . VAL A 1 99 ? -0.700 16.057 11.464 1.00 93.25 99 VAL A CA 1
ATOM 779 C C . VAL A 1 99 ? -0.082 17.066 10.491 1.00 93.25 99 VAL A C 1
ATOM 781 O O . VAL A 1 99 ? -0.074 18.262 10.768 1.00 93.25 99 VAL A O 1
ATOM 784 N N . ILE A 1 100 ? 0.421 16.600 9.344 1.00 90.81 100 ILE A N 1
ATOM 785 C CA . ILE A 1 100 ? 0.999 17.469 8.302 1.00 90.81 100 ILE A CA 1
ATOM 786 C C . ILE A 1 100 ? -0.072 18.389 7.697 1.00 90.81 100 ILE A C 1
ATOM 788 O O . ILE A 1 100 ? 0.220 19.507 7.271 1.00 90.81 100 ILE A O 1
ATOM 792 N N . GLY A 1 101 ? -1.317 17.919 7.649 1.00 88.31 101 GLY A N 1
ATOM 793 C CA . GLY A 1 101 ? -2.425 18.653 7.073 1.00 88.31 101 GLY A CA 1
ATOM 794 C C . GLY A 1 101 ? -2.428 18.646 5.539 1.00 88.31 101 GLY A C 1
ATOM 795 O O . GLY A 1 101 ? -1.812 17.817 4.864 1.00 88.31 101 GLY A O 1
ATOM 796 N N . LEU A 1 102 ? -3.185 19.581 4.960 1.00 84.06 102 LEU A N 1
ATOM 797 C CA . LEU A 1 102 ? -3.295 19.738 3.512 1.00 84.06 102 LEU A CA 1
ATOM 798 C C . LEU A 1 102 ? -2.030 20.401 2.966 1.00 84.06 102 LEU A C 1
ATOM 800 O O . LEU A 1 102 ? -1.835 21.606 3.108 1.00 84.06 102 LEU A O 1
ATOM 804 N N . THR A 1 103 ? -1.193 19.625 2.282 1.00 82.00 103 THR A N 1
ATOM 805 C CA . THR A 1 103 ? -0.043 20.179 1.571 1.00 82.00 103 THR A CA 1
ATOM 806 C C . THR A 1 103 ? -0.486 20.836 0.267 1.00 82.00 103 THR A C 1
ATOM 808 O O . THR A 1 103 ? -1.348 20.334 -0.466 1.00 82.00 103 THR A O 1
ATOM 811 N N . LYS A 1 104 ? 0.112 21.990 -0.048 1.00 77.75 104 LYS A N 1
ATOM 812 C CA . LYS A 1 104 ? -0.105 22.655 -1.331 1.00 77.75 104 LYS A CA 1
ATOM 813 C C . LYS A 1 104 ? 0.433 21.755 -2.440 1.00 77.75 104 LYS A C 1
ATOM 815 O O . LYS A 1 104 ? 1.637 21.562 -2.569 1.00 77.75 104 LYS A O 1
ATOM 820 N N . THR A 1 105 ? -0.464 21.217 -3.257 1.00 76.62 105 THR A N 1
ATOM 821 C CA . THR A 1 105 ? -0.082 20.469 -4.455 1.00 76.62 105 THR A CA 1
ATOM 822 C C . THR A 1 105 ? -0.096 21.409 -5.659 1.00 76.62 105 THR A C 1
ATOM 824 O O . THR A 1 105 ? -1.112 22.031 -5.976 1.00 76.62 105 THR A O 1
ATOM 827 N N . ASN A 1 106 ? 1.038 21.513 -6.356 1.00 77.31 106 ASN A N 1
ATOM 828 C CA . ASN A 1 106 ? 1.215 22.374 -7.532 1.00 77.31 106 ASN A CA 1
ATOM 829 C C . ASN A 1 106 ? 0.908 23.865 -7.253 1.00 77.31 106 ASN A C 1
ATOM 831 O O . ASN A 1 106 ? 1.073 24.373 -6.145 1.00 77.31 106 ASN A O 1
ATOM 835 N N . ARG A 1 107 ? 0.456 24.594 -8.282 1.00 81.38 107 ARG A N 1
ATOM 836 C CA . ARG A 1 107 ? 0.008 25.993 -8.190 1.00 81.38 107 ARG A CA 1
ATOM 837 C C . ARG A 1 107 ? -1.438 26.135 -7.696 1.00 81.38 107 ARG A C 1
ATOM 839 O O . ARG A 1 107 ? -2.043 27.181 -7.900 1.00 81.38 107 ARG A O 1
ATOM 846 N N . LYS A 1 108 ? -2.017 25.102 -7.075 1.00 79.31 108 LYS A N 1
ATOM 847 C CA . LYS A 1 108 ? -3.377 25.202 -6.543 1.00 79.31 108 LYS A CA 1
ATOM 848 C C . LYS A 1 108 ? -3.393 26.103 -5.302 1.00 79.31 108 LYS A C 1
ATOM 850 O O . LYS A 1 108 ? -2.466 26.064 -4.491 1.00 79.31 108 LYS A O 1
ATOM 855 N N . GLY A 1 109 ? -4.427 26.933 -5.182 1.00 77.56 109 GLY A N 1
ATOM 856 C CA . GLY A 1 109 ? -4.648 27.784 -4.011 1.00 77.56 109 GLY A CA 1
ATOM 857 C C . GLY A 1 109 ? -4.999 26.975 -2.759 1.00 77.56 109 GLY A C 1
ATOM 858 O O . GLY A 1 109 ? -5.396 25.805 -2.848 1.00 77.56 109 GLY A O 1
ATOM 859 N N . LEU A 1 110 ? -4.862 27.605 -1.591 1.00 74.50 110 LEU A N 1
ATOM 860 C CA . LEU A 1 110 ? -5.369 27.062 -0.328 1.00 74.50 110 LEU A CA 1
ATOM 861 C C . LEU A 1 110 ? -6.890 26.842 -0.440 1.00 74.50 110 LEU A C 1
ATOM 863 O O . LEU A 1 110 ? -7.578 27.616 -1.098 1.00 74.50 110 LEU A O 1
ATOM 867 N N . GLY A 1 111 ? -7.404 25.755 0.139 1.00 74.56 111 GLY A N 1
ATOM 868 C CA . GLY A 1 111 ? -8.834 25.404 0.075 1.00 74.56 111 GLY A CA 1
ATOM 869 C C . GLY A 1 111 ? -9.294 24.698 -1.210 1.00 74.56 111 GLY A C 1
ATOM 870 O O . GLY A 1 111 ? -10.427 24.241 -1.280 1.00 74.56 111 GLY A O 1
ATOM 871 N N . SER A 1 112 ? -8.421 24.523 -2.207 1.00 74.62 112 SER A N 1
ATOM 872 C CA . SER A 1 112 ? -8.760 23.832 -3.467 1.00 74.62 112 SER A CA 1
ATOM 873 C C . SER A 1 112 ? -8.953 22.313 -3.349 1.00 74.62 112 SER A C 1
ATOM 875 O O . SER A 1 112 ? -9.433 21.678 -4.287 1.00 74.62 112 SER A O 1
ATOM 877 N N . SER A 1 113 ? -8.533 21.711 -2.236 1.00 75.31 113 SER A N 1
ATOM 878 C CA . SER A 1 113 ? -8.605 20.270 -2.008 1.00 75.31 113 SER A CA 1
ATOM 879 C C . SER A 1 113 ? -9.356 19.990 -0.719 1.00 75.31 113 SER A C 1
ATOM 881 O O . SER A 1 113 ? -8.954 20.445 0.349 1.00 75.31 113 SER A O 1
ATOM 883 N N . THR A 1 114 ? -10.398 19.173 -0.805 1.00 78.25 114 THR A N 1
ATOM 884 C CA . THR A 1 114 ? -11.077 18.614 0.364 1.00 78.25 114 THR A CA 1
ATOM 885 C C . THR A 1 114 ? -10.302 17.390 0.850 1.00 78.25 114 THR A C 1
ATOM 887 O O . THR A 1 114 ? -10.181 16.405 0.119 1.00 78.25 114 THR A O 1
ATOM 890 N N . ALA A 1 115 ? -9.750 17.444 2.063 1.00 78.94 115 ALA A N 1
ATOM 891 C CA . ALA A 1 115 ? -9.128 16.282 2.696 1.00 78.94 115 ALA A CA 1
ATOM 892 C C . ALA A 1 115 ? -10.154 15.468 3.482 1.00 78.94 115 ALA A C 1
ATOM 894 O O . ALA A 1 115 ? -10.970 16.015 4.223 1.00 78.94 115 ALA A O 1
ATOM 895 N N . LYS A 1 116 ? -10.046 14.148 3.349 1.00 86.69 116 LYS A N 1
ATOM 896 C CA . LYS A 1 116 ? -10.641 13.190 4.276 1.00 86.69 116 LYS A CA 1
ATOM 897 C C . LYS A 1 116 ? -9.634 12.943 5.388 1.00 86.69 116 LYS A C 1
ATOM 899 O O . LYS A 1 116 ? -8.479 12.630 5.102 1.00 86.69 116 LYS A O 1
ATOM 904 N N . TRP A 1 117 ? -10.067 13.118 6.628 1.00 90.50 117 TRP A N 1
ATOM 905 C CA . TRP A 1 117 ? -9.211 13.001 7.803 1.00 90.50 117 TRP A CA 1
ATOM 906 C C . TRP A 1 117 ? -9.427 11.661 8.492 1.00 90.50 117 TRP A C 1
ATOM 908 O O . TRP A 1 117 ? -10.558 11.176 8.562 1.00 90.50 117 TRP A O 1
ATOM 918 N N . TRP A 1 118 ? -8.348 11.076 9.014 1.00 92.44 118 TRP A N 1
ATOM 919 C CA . TRP A 1 118 ? -8.408 9.780 9.682 1.00 92.44 118 TRP A CA 1
ATOM 920 C C . TRP A 1 118 ? -9.268 9.829 10.949 1.00 92.44 118 TRP A C 1
ATOM 922 O O . TRP A 1 118 ? -10.095 8.939 11.154 1.00 92.44 118 TRP A O 1
ATOM 932 N N . SER A 1 119 ? -9.129 10.884 11.759 1.00 91.75 119 SER A N 1
ATOM 933 C CA . SER A 1 119 ? -9.940 11.084 12.968 1.00 91.75 119 SER A CA 1
ATOM 934 C C . SER A 1 119 ? -11.446 11.156 12.694 1.00 91.75 119 SER A C 1
ATOM 936 O O . SER A 1 119 ? -12.228 10.585 13.452 1.00 91.75 119 SER A O 1
ATOM 938 N N . LYS A 1 120 ? -11.847 11.818 11.600 1.00 91.12 120 LYS A N 1
ATOM 939 C CA . LYS A 1 120 ? -13.253 12.109 11.268 1.00 91.12 120 LYS A CA 1
ATOM 940 C C . LYS A 1 120 ? -13.967 10.987 10.526 1.00 91.12 120 LYS A C 1
ATOM 942 O O . LYS A 1 120 ? -15.190 10.974 10.487 1.00 91.12 120 LYS A O 1
ATOM 947 N N . ALA A 1 121 ? -13.225 10.092 9.889 1.00 90.50 121 ALA A N 1
ATOM 948 C CA . ALA A 1 121 ? -13.828 8.993 9.156 1.00 90.50 121 ALA A CA 1
ATOM 949 C C . ALA A 1 121 ? -14.314 7.892 10.099 1.00 90.50 121 ALA A C 1
ATOM 951 O O . ALA A 1 121 ? -13.746 7.674 11.171 1.00 90.50 121 ALA A O 1
ATOM 952 N N . GLU A 1 122 ? -15.295 7.109 9.659 1.00 89.81 122 GLU A N 1
ATOM 953 C CA . GLU A 1 122 ? -15.818 5.996 10.447 1.00 89.81 122 GLU A CA 1
ATOM 954 C C . GLU A 1 122 ? -16.170 4.776 9.584 1.00 89.81 122 GLU A C 1
ATOM 956 O O . GLU A 1 122 ? -16.373 4.869 8.368 1.00 89.81 122 GLU A O 1
ATOM 961 N N . GLY A 1 123 ? -16.161 3.596 10.211 1.00 89.50 123 GLY A N 1
ATOM 962 C CA . GLY A 1 123 ? -16.585 2.327 9.621 1.00 89.50 123 GLY A CA 1
ATOM 963 C C . GLY A 1 123 ? -15.938 2.006 8.269 1.00 89.50 123 GLY A C 1
ATOM 964 O O . GLY A 1 123 ? -14.746 1.717 8.160 1.00 89.50 123 GLY A O 1
ATOM 965 N N . LYS A 1 124 ? -16.745 1.988 7.201 1.00 90.94 124 LYS A N 1
ATOM 966 C CA . LYS A 1 124 ? -16.275 1.650 5.844 1.00 90.94 124 LYS A CA 1
ATOM 967 C C . LYS A 1 124 ? -15.243 2.650 5.316 1.00 90.94 124 LYS A C 1
ATOM 969 O O . LYS A 1 124 ? -14.289 2.230 4.670 1.00 90.94 124 LYS A O 1
ATOM 974 N N . GLU A 1 125 ? -15.401 3.938 5.610 1.00 92.38 125 GLU A N 1
ATOM 975 C CA . GLU A 1 125 ? -14.504 4.968 5.083 1.00 92.38 125 GLU A CA 1
ATOM 976 C C . GLU A 1 125 ? -13.088 4.831 5.652 1.00 92.38 125 GLU A C 1
ATOM 978 O O . GLU A 1 125 ? -12.117 4.902 4.898 1.00 92.38 125 GLU A O 1
ATOM 983 N N . LYS A 1 126 ? -12.961 4.532 6.953 1.00 92.94 126 LYS A N 1
ATOM 984 C CA . LYS A 1 126 ? -11.669 4.201 7.577 1.00 92.94 126 LYS A CA 1
ATOM 985 C C . LYS A 1 126 ? -10.994 3.024 6.881 1.00 92.94 126 LYS A C 1
ATOM 987 O O . LYS A 1 126 ? -9.827 3.110 6.502 1.00 92.94 126 LYS A O 1
ATOM 992 N N . ARG A 1 127 ? -11.739 1.947 6.635 1.00 93.88 127 ARG A N 1
ATOM 993 C CA . ARG A 1 127 ? -11.215 0.761 5.943 1.00 93.88 127 ARG A CA 1
ATOM 994 C C . ARG A 1 127 ? -10.758 1.081 4.523 1.00 93.88 127 ARG A C 1
ATOM 996 O O . ARG A 1 127 ? -9.678 0.654 4.122 1.00 93.88 127 ARG A O 1
ATOM 1003 N N . ASP A 1 128 ? -11.539 1.859 3.779 1.00 94.62 128 ASP A N 1
ATOM 1004 C CA . ASP A 1 128 ? -11.187 2.253 2.415 1.00 94.62 128 ASP A CA 1
ATOM 1005 C C . ASP A 1 128 ? -9.937 3.153 2.391 1.00 94.62 128 ASP A C 1
ATOM 1007 O O . ASP A 1 128 ? -9.096 2.996 1.505 1.00 94.62 128 ASP A O 1
ATOM 1011 N N . MET A 1 129 ? -9.752 4.036 3.381 1.00 95.12 129 MET A N 1
ATOM 1012 C CA . MET A 1 129 ? -8.518 4.821 3.521 1.00 95.12 129 MET A CA 1
ATOM 1013 C C . MET A 1 129 ? -7.295 3.946 3.794 1.00 95.12 129 MET A C 1
ATOM 1015 O O . MET A 1 129 ? -6.290 4.114 3.109 1.00 95.12 129 MET A O 1
ATOM 1019 N N . VAL A 1 130 ? -7.382 2.982 4.719 1.00 95.31 130 VAL A N 1
ATOM 1020 C CA . VAL A 1 130 ? -6.280 2.037 4.997 1.00 95.31 130 VAL A CA 1
ATOM 1021 C C . VAL A 1 130 ? -5.911 1.254 3.740 1.00 95.31 130 VAL A C 1
ATOM 1023 O O . VAL A 1 130 ? -4.743 1.166 3.376 1.00 95.31 130 VAL A O 1
ATOM 1026 N N . VAL A 1 131 ? -6.906 0.709 3.037 1.00 95.75 131 VAL A N 1
ATOM 1027 C CA . VAL A 1 131 ? -6.667 -0.060 1.811 1.00 95.75 131 VAL A CA 1
ATOM 1028 C C . VAL A 1 131 ? -6.038 0.817 0.727 1.00 95.75 131 VAL A C 1
ATOM 1030 O O . VAL A 1 131 ? -5.134 0.367 0.027 1.00 95.75 131 VAL A O 1
ATOM 1033 N N . ASN A 1 132 ? -6.490 2.063 0.577 1.00 94.81 132 ASN A N 1
ATOM 1034 C CA . ASN A 1 132 ? -5.898 2.991 -0.382 1.00 94.81 132 ASN A CA 1
ATOM 1035 C C . ASN A 1 132 ? -4.457 3.357 -0.020 1.00 94.81 132 ASN A C 1
ATOM 1037 O O . ASN A 1 132 ? -3.630 3.443 -0.923 1.00 94.81 132 ASN A O 1
ATOM 1041 N N . GLU A 1 133 ? -4.136 3.508 1.263 1.00 95.31 133 GLU A N 1
ATOM 1042 C CA . GLU A 1 133 ? -2.764 3.768 1.702 1.00 95.31 133 GLU A CA 1
ATOM 1043 C C . GLU A 1 133 ? -1.846 2.577 1.392 1.00 95.31 133 GLU A C 1
ATOM 1045 O O . GLU A 1 133 ? -0.790 2.759 0.795 1.00 95.31 133 GLU A O 1
ATOM 1050 N N . ILE A 1 134 ? -2.299 1.342 1.639 1.00 95.25 134 ILE A N 1
ATOM 1051 C CA . ILE A 1 134 ? -1.565 0.124 1.247 1.00 95.25 134 ILE A CA 1
ATOM 1052 C C . ILE A 1 134 ? -1.325 0.086 -0.269 1.00 95.25 134 ILE A C 1
ATOM 1054 O O . ILE A 1 134 ? -0.248 -0.288 -0.730 1.00 95.25 134 ILE A O 1
ATOM 1058 N N . ARG A 1 135 ? -2.308 0.503 -1.077 1.00 94.25 135 ARG A N 1
ATOM 1059 C CA . ARG A 1 135 ? -2.108 0.622 -2.527 1.00 94.25 135 ARG A CA 1
ATOM 1060 C C . ARG A 1 135 ? -1.029 1.647 -2.862 1.00 94.25 135 ARG A C 1
ATOM 1062 O O . ARG A 1 135 ? -0.247 1.402 -3.780 1.00 94.25 135 ARG A O 1
ATOM 1069 N N . LEU A 1 136 ? -1.024 2.804 -2.200 1.00 92.75 136 LEU A N 1
ATOM 1070 C CA . LEU A 1 136 ? -0.033 3.859 -2.423 1.00 92.75 136 LEU A CA 1
ATOM 1071 C C . LEU A 1 136 ? 1.373 3.416 -2.007 1.00 92.75 136 LEU A C 1
ATOM 1073 O O . LEU A 1 136 ? 2.331 3.761 -2.702 1.00 92.75 136 LEU A O 1
ATOM 1077 N N . ASP A 1 137 ? 1.494 2.622 -0.947 1.00 93.62 137 ASP A N 1
ATOM 1078 C CA . ASP A 1 137 ? 2.760 2.020 -0.528 1.00 93.62 137 ASP A CA 1
ATOM 1079 C C . ASP A 1 137 ? 3.300 1.039 -1.583 1.00 93.62 137 ASP A C 1
ATOM 1081 O O . ASP A 1 137 ? 4.431 1.182 -2.055 1.00 93.62 137 ASP A O 1
ATOM 1085 N N . GLU A 1 138 ? 2.463 0.120 -2.084 1.00 92.44 138 GLU A N 1
ATOM 1086 C CA . GLU A 1 138 ? 2.871 -0.801 -3.158 1.00 92.44 138 GLU A CA 1
ATOM 1087 C C . GLU A 1 138 ? 3.314 -0.051 -4.423 1.00 92.44 138 GLU A C 1
ATOM 1089 O O . GLU A 1 138 ? 4.289 -0.430 -5.078 1.00 92.44 138 GLU A O 1
ATOM 1094 N N . ASP A 1 139 ? 2.639 1.048 -4.757 1.00 91.50 139 ASP A N 1
ATOM 1095 C CA . ASP A 1 139 ? 3.055 1.928 -5.846 1.00 91.50 139 ASP A CA 1
ATOM 1096 C C . ASP A 1 139 ? 4.374 2.642 -5.568 1.00 91.50 139 ASP A C 1
ATOM 1098 O O . ASP A 1 139 ? 5.208 2.763 -6.465 1.00 91.50 139 ASP A O 1
ATOM 1102 N N . SER A 1 140 ? 4.586 3.103 -4.340 1.00 92.00 140 SER A N 1
ATOM 1103 C CA . SER A 1 140 ? 5.836 3.743 -3.934 1.00 92.00 140 SER A CA 1
ATOM 1104 C C . SER A 1 140 ? 6.999 2.763 -4.045 1.00 92.00 140 SER A C 1
ATOM 1106 O O . SER A 1 140 ? 8.040 3.106 -4.602 1.00 92.00 140 SER A O 1
ATOM 1108 N N . ARG A 1 141 ? 6.792 1.499 -3.666 1.00 91.75 141 ARG A N 1
ATOM 1109 C CA . ARG A 1 141 ? 7.761 0.419 -3.870 1.00 91.75 141 ARG A CA 1
ATOM 1110 C C . ARG A 1 141 ? 8.043 0.145 -5.350 1.00 91.75 141 ARG A C 1
ATOM 1112 O O . ARG A 1 141 ? 9.181 -0.152 -5.723 1.00 91.75 141 ARG A O 1
ATOM 1119 N N . ARG A 1 142 ? 7.034 0.238 -6.222 1.00 90.81 142 ARG A N 1
ATOM 1120 C CA . ARG A 1 142 ? 7.234 0.131 -7.679 1.00 90.81 142 ARG A CA 1
ATOM 1121 C C . ARG A 1 142 ? 8.058 1.291 -8.221 1.00 90.81 142 ARG A C 1
ATOM 1123 O O . ARG A 1 142 ? 8.958 1.042 -9.015 1.00 90.81 142 ARG A O 1
ATOM 1130 N N . VAL A 1 143 ? 7.800 2.514 -7.766 1.00 89.38 143 VAL A N 1
ATOM 1131 C CA . VAL A 1 143 ? 8.582 3.706 -8.136 1.00 89.38 143 VAL A CA 1
ATOM 1132 C C . VAL A 1 143 ? 10.025 3.572 -7.650 1.00 89.38 143 VAL A C 1
ATOM 1134 O O . VAL A 1 143 ? 10.949 3.721 -8.435 1.00 89.38 143 VAL A O 1
ATOM 1137 N N . GLN A 1 144 ? 10.250 3.154 -6.402 1.00 91.62 144 GLN A N 1
ATOM 1138 C CA . GLN A 1 144 ? 11.598 2.862 -5.896 1.00 91.62 144 GLN A CA 1
ATOM 1139 C C . GLN A 1 144 ? 12.331 1.838 -6.775 1.00 91.62 144 GLN A C 1
ATOM 1141 O O . GLN A 1 144 ? 13.515 1.990 -7.071 1.00 91.62 144 GLN A O 1
ATOM 1146 N N . LYS A 1 145 ? 11.620 0.804 -7.238 1.00 91.38 145 LYS A N 1
ATOM 1147 C CA . LYS A 1 145 ? 12.165 -0.184 -8.173 1.00 91.38 145 LYS A CA 1
ATOM 1148 C C . LYS A 1 145 ? 12.426 0.399 -9.568 1.00 91.38 145 LYS A C 1
ATOM 1150 O O . LYS A 1 145 ? 13.379 -0.038 -10.205 1.00 91.38 145 LYS A O 1
ATOM 1155 N N . ALA A 1 146 ? 11.611 1.338 -10.051 1.00 89.88 146 ALA A N 1
ATOM 1156 C CA . ALA A 1 146 ? 11.847 2.036 -11.315 1.00 89.88 146 ALA A CA 1
ATOM 1157 C C . ALA A 1 146 ? 13.097 2.916 -11.245 1.00 89.88 146 ALA A C 1
ATOM 1159 O O . ALA A 1 146 ? 13.941 2.810 -12.126 1.00 89.88 146 ALA A O 1
ATOM 1160 N N . VAL A 1 147 ? 13.296 3.672 -10.165 1.00 89.12 147 VAL A N 1
ATOM 1161 C CA . VAL A 1 147 ? 14.506 4.492 -9.964 1.00 89.12 147 VAL A CA 1
ATOM 1162 C C . VAL A 1 147 ? 15.790 3.651 -10.044 1.00 89.12 147 VAL A C 1
ATOM 1164 O O . VAL A 1 147 ? 16.807 4.100 -10.562 1.00 89.12 147 VAL A O 1
ATOM 1167 N N . GLN A 1 148 ? 15.742 2.392 -9.599 1.00 89.44 148 GLN A N 1
ATOM 1168 C CA . GLN A 1 148 ? 16.864 1.447 -9.690 1.00 89.44 148 GLN A CA 1
ATOM 1169 C C . GLN A 1 148 ? 17.067 0.844 -11.097 1.00 89.44 148 GLN A C 1
ATOM 1171 O O . GLN A 1 148 ? 17.993 0.058 -11.302 1.00 89.44 148 GLN A O 1
ATOM 1176 N N . GLN A 1 149 ? 16.210 1.161 -12.073 1.00 88.69 149 GLN A N 1
ATOM 1177 C CA . GLN A 1 149 ? 16.264 0.659 -13.448 1.00 88.69 149 GLN A CA 1
ATOM 1178 C C . GLN A 1 149 ? 16.742 1.765 -14.400 1.00 88.69 149 GLN A C 1
ATOM 1180 O O . GLN A 1 149 ? 15.920 2.493 -14.953 1.00 88.69 149 GLN A O 1
ATOM 1185 N N . PRO A 1 150 ? 18.052 1.861 -14.690 1.00 82.62 150 PRO A N 1
ATOM 1186 C CA . PRO A 1 150 ? 18.621 3.006 -15.406 1.00 82.62 150 PRO A CA 1
ATOM 1187 C C . PRO A 1 150 ? 18.154 3.146 -16.860 1.00 82.62 150 PRO A C 1
ATOM 1189 O O . PRO A 1 150 ? 18.301 4.217 -17.433 1.00 82.62 150 PRO A O 1
ATOM 1192 N N . GLN A 1 151 ? 17.619 2.083 -17.472 1.00 84.44 151 GLN A N 1
ATOM 1193 C CA . GLN A 1 151 ? 17.104 2.107 -18.847 1.00 84.44 151 GLN A CA 1
ATOM 1194 C C . GLN A 1 151 ? 15.570 2.127 -18.887 1.00 84.44 151 GLN A C 1
ATOM 1196 O O . GLN A 1 151 ? 14.976 2.986 -19.524 1.00 84.44 151 GLN A O 1
ATOM 1201 N N . GLN A 1 152 ? 14.910 1.196 -18.191 1.00 84.19 152 GLN A N 1
ATOM 1202 C CA . GLN A 1 152 ? 13.444 1.072 -18.228 1.00 84.19 152 GLN A CA 1
ATOM 1203 C C . GLN A 1 152 ? 12.720 2.026 -17.269 1.00 84.19 152 GLN A C 1
ATOM 1205 O O . GLN A 1 152 ? 11.535 2.284 -17.449 1.00 84.19 152 GLN A O 1
ATOM 1210 N N . GLY A 1 153 ? 13.410 2.537 -16.251 1.00 83.69 153 GLY A N 1
ATOM 1211 C CA . GLY A 1 153 ? 12.882 3.469 -15.258 1.00 83.69 153 GLY A CA 1
ATOM 1212 C C . GLY A 1 153 ? 13.210 4.928 -15.542 1.00 83.69 153 GLY A C 1
ATOM 1213 O O . GLY A 1 153 ? 12.916 5.780 -14.713 1.00 83.69 153 GLY A O 1
ATOM 1214 N N . GLN A 1 154 ? 13.796 5.239 -16.707 1.00 82.50 154 GLN A N 1
ATOM 1215 C CA . GLN A 1 154 ? 14.167 6.616 -17.034 1.00 82.50 154 GLN A CA 1
ATOM 1216 C C . GLN A 1 154 ? 12.980 7.562 -16.964 1.00 82.50 154 GLN A C 1
ATOM 1218 O O . GLN A 1 154 ? 13.194 8.699 -16.592 1.00 82.50 154 GLN A O 1
ATOM 1223 N N . TRP A 1 155 ? 11.757 7.099 -17.250 1.00 81.06 155 TRP A N 1
ATOM 1224 C CA . TRP A 1 155 ? 10.524 7.895 -17.203 1.00 81.06 155 TRP A CA 1
ATOM 1225 C C . TRP A 1 155 ? 10.301 8.654 -15.879 1.00 81.06 155 TRP A C 1
ATOM 1227 O O . TRP A 1 155 ? 9.608 9.665 -15.901 1.00 81.06 155 TRP A O 1
ATOM 1237 N N . ASP A 1 156 ? 10.910 8.236 -14.761 1.00 75.69 156 ASP A N 1
ATOM 1238 C CA . ASP A 1 156 ? 10.850 8.968 -13.484 1.00 75.69 156 ASP A CA 1
ATOM 1239 C C . ASP A 1 156 ? 11.627 10.305 -13.503 1.00 75.69 156 ASP A C 1
ATOM 1241 O O . ASP A 1 156 ? 11.284 11.218 -12.755 1.00 75.69 156 ASP A O 1
ATOM 1245 N N . SER A 1 157 ? 12.655 10.459 -14.349 1.00 71.44 157 SER A N 1
ATOM 1246 C CA . SER A 1 157 ? 13.464 11.689 -14.440 1.00 71.44 157 SER A CA 1
ATOM 1247 C C . SER A 1 157 ? 12.993 12.669 -15.517 1.00 71.44 157 SER A C 1
ATOM 1249 O O . SER A 1 157 ? 13.557 13.759 -15.649 1.00 71.44 157 SER A O 1
ATOM 1251 N N . TRP A 1 158 ? 11.959 12.317 -16.287 1.00 65.31 158 TRP A N 1
ATOM 1252 C CA . TRP A 1 158 ? 11.439 13.187 -17.338 1.00 65.31 158 TRP A CA 1
ATOM 1253 C C . TRP A 1 158 ? 10.641 14.293 -16.663 1.00 65.31 158 TRP A C 1
ATOM 1255 O O . TRP A 1 158 ? 9.484 14.115 -16.282 1.00 65.31 158 TRP A O 1
ATOM 1265 N N . ILE A 1 159 ? 11.263 15.461 -16.515 1.00 52.62 159 ILE A N 1
ATOM 1266 C CA . ILE A 1 159 ? 10.541 16.692 -16.212 1.00 52.62 159 ILE A CA 1
ATOM 1267 C C . ILE A 1 159 ? 9.588 16.917 -17.385 1.00 52.62 159 ILE A C 1
ATOM 1269 O O . ILE A 1 159 ? 10.003 17.338 -18.460 1.00 52.62 159 ILE A O 1
ATOM 1273 N N . MET A 1 160 ? 8.308 16.603 -17.197 1.00 47.00 160 MET A N 1
ATOM 1274 C CA . MET A 1 160 ? 7.260 17.025 -18.118 1.00 47.00 160 MET A CA 1
ATOM 1275 C C . MET A 1 160 ? 7.169 18.552 -18.034 1.00 47.00 160 MET A C 1
ATOM 1277 O O . MET A 1 160 ? 6.779 19.061 -16.978 1.00 47.00 160 MET A O 1
ATOM 1281 N N . PRO A 1 161 ? 7.485 19.314 -19.096 1.00 40.00 161 PRO A N 1
ATOM 1282 C CA . PRO A 1 161 ? 7.080 20.705 -19.137 1.00 40.00 161 PRO A CA 1
ATOM 1283 C C . PRO A 1 161 ? 5.553 20.697 -19.205 1.00 40.00 161 PRO A C 1
ATOM 1285 O O . PRO A 1 161 ? 4.952 20.252 -20.183 1.00 40.00 161 PRO A O 1
ATOM 1288 N N . CYS A 1 162 ? 4.904 21.100 -18.116 1.00 39.53 162 CYS A N 1
ATOM 1289 C CA . CYS A 1 162 ? 3.455 21.197 -18.067 1.00 39.53 162 CYS A CA 1
ATOM 1290 C C . CYS A 1 162 ? 2.949 22.046 -19.245 1.00 39.53 162 CYS A C 1
ATOM 1292 O O . CYS A 1 162 ? 3.275 23.223 -19.376 1.00 39.53 162 CYS A O 1
ATOM 1294 N N . ARG A 1 163 ? 2.135 21.404 -20.079 1.00 40.88 163 ARG A N 1
ATOM 1295 C CA . ARG A 1 163 ? 1.248 21.940 -21.113 1.00 40.88 163 ARG A CA 1
ATOM 1296 C C . ARG A 1 163 ? 0.642 23.300 -20.721 1.00 40.88 163 ARG A C 1
ATOM 1298 O O . ARG A 1 163 ? -0.217 23.330 -19.852 1.00 40.88 163 ARG A O 1
ATOM 1305 N N . ASN A 1 164 ? 1.037 24.370 -21.418 1.00 32.81 164 ASN A N 1
ATOM 1306 C CA . ASN A 1 164 ? 0.298 25.634 -21.566 1.00 32.81 164 ASN A CA 1
ATOM 1307 C C . ASN A 1 164 ? 0.532 26.179 -22.994 1.00 32.81 164 ASN A C 1
ATOM 1309 O O . ASN A 1 164 ? 1.578 26.781 -23.233 1.00 32.81 164 ASN A O 1
ATOM 1313 N N . PRO A 1 165 ? -0.398 26.023 -23.956 1.00 43.75 165 PRO A N 1
ATOM 1314 C CA . PRO A 1 165 ? -0.397 26.803 -25.187 1.00 43.75 165 PRO A CA 1
ATOM 1315 C C . PRO A 1 165 ? -1.225 28.071 -24.959 1.00 43.75 165 PRO A C 1
ATOM 1317 O O . PRO A 1 165 ? -2.323 28.226 -25.479 1.00 43.75 165 PRO A O 1
ATOM 1320 N N . SER A 1 166 ? -0.739 28.964 -24.108 1.00 43.03 166 SER A N 1
ATOM 1321 C CA . SER A 1 166 ? -1.352 30.279 -23.937 1.00 43.03 166 SER A CA 1
ATOM 1322 C C . SER A 1 166 ? -0.329 31.189 -23.288 1.00 43.03 166 SER A C 1
ATOM 1324 O O . SER A 1 166 ? -0.233 31.231 -22.070 1.00 43.03 166 SER A O 1
ATOM 1326 N N . HIS A 1 167 ? 0.526 31.785 -24.113 1.00 37.44 167 HIS A N 1
ATOM 1327 C CA . HIS A 1 167 ? 0.999 33.169 -24.038 1.00 37.44 167 HIS A CA 1
ATOM 1328 C C . HIS A 1 167 ? 2.085 33.326 -25.106 1.00 37.44 167 HIS A C 1
ATOM 1330 O O . HIS A 1 167 ? 3.093 32.623 -25.100 1.00 37.44 167 HIS A O 1
ATOM 1336 N N . GLY A 1 168 ? 1.809 34.194 -26.081 1.00 40.22 168 GLY A N 1
ATOM 1337 C CA . GLY A 1 168 ? 2.641 34.402 -27.257 1.00 40.22 168 GLY A CA 1
ATOM 1338 C C . GLY A 1 168 ? 4.064 34.805 -26.893 1.00 40.22 168 GLY A C 1
ATOM 1339 O O . GLY A 1 168 ? 4.287 35.799 -26.203 1.00 40.22 168 GLY A O 1
ATOM 1340 N N . MET A 1 169 ? 5.030 34.049 -27.408 1.00 29.66 169 MET A N 1
ATOM 1341 C CA . MET A 1 169 ? 6.412 34.495 -27.469 1.00 29.66 169 MET A CA 1
ATOM 1342 C C . MET A 1 169 ? 6.540 35.465 -28.643 1.00 29.66 169 MET A C 1
ATOM 1344 O O . MET A 1 169 ? 6.474 35.077 -29.809 1.00 29.66 169 MET A O 1
ATOM 1348 N N . ARG A 1 170 ? 6.689 36.750 -28.300 1.00 33.78 170 ARG A N 1
ATOM 1349 C CA . ARG A 1 170 ? 7.200 37.786 -29.196 1.00 33.78 170 ARG A CA 1
ATOM 1350 C C . ARG A 1 170 ? 8.559 37.352 -29.741 1.00 33.78 170 ARG A C 1
ATOM 1352 O O . ARG A 1 170 ? 9.428 36.890 -29.009 1.00 33.78 170 ARG A O 1
ATOM 1359 N N . SER A 1 171 ? 8.690 37.542 -31.042 1.00 39.66 171 SER A N 1
ATOM 1360 C CA . SER A 1 171 ? 9.875 37.400 -31.875 1.00 39.66 171 SER A CA 1
ATOM 1361 C C . SER A 1 171 ? 11.116 38.125 -31.337 1.00 39.66 171 SER A C 1
ATOM 1363 O O . SER A 1 171 ? 11.046 39.308 -31.010 1.00 39.66 171 SER A O 1
ATOM 1365 N N . GLY A 1 172 ? 12.258 37.434 -31.384 1.00 33.81 172 GLY A N 1
ATOM 1366 C CA . GLY A 1 172 ? 13.611 37.963 -31.172 1.00 33.81 172 GLY A CA 1
ATOM 1367 C C . GLY A 1 172 ? 14.381 37.019 -30.248 1.00 33.81 172 GLY A C 1
ATOM 1368 O O . GLY A 1 172 ? 14.006 36.861 -29.102 1.00 33.81 172 GLY A O 1
ATOM 1369 N N . THR A 1 173 ? 15.404 36.275 -30.644 1.00 33.31 173 THR A N 1
ATOM 1370 C CA . THR A 1 173 ? 16.310 36.335 -31.790 1.00 33.31 173 THR A CA 1
ATOM 1371 C C . THR A 1 173 ? 16.818 34.914 -32.033 1.00 33.31 173 THR A C 1
ATOM 1373 O O . THR A 1 173 ? 17.608 34.398 -31.248 1.00 33.31 173 THR A O 1
ATOM 1376 N N . TRP A 1 174 ? 16.390 34.285 -33.127 1.00 28.72 174 TRP A N 1
ATOM 1377 C CA . TRP A 1 174 ? 17.017 33.071 -33.649 1.00 28.72 174 TRP A CA 1
ATOM 1378 C C . TRP A 1 174 ? 17.944 33.482 -34.792 1.00 28.72 174 TRP A C 1
ATOM 1380 O O . TRP A 1 174 ? 17.537 33.580 -35.945 1.00 28.72 174 TRP A O 1
ATOM 1390 N N . ARG A 1 175 ? 19.200 33.777 -34.464 1.00 33.34 175 ARG A N 1
ATOM 1391 C CA . ARG A 1 175 ? 20.300 33.759 -35.432 1.00 33.34 175 ARG A CA 1
ATOM 1392 C C . ARG A 1 175 ? 21.424 32.959 -34.810 1.00 33.34 175 ARG A C 1
ATOM 1394 O O . ARG A 1 175 ? 22.212 33.515 -34.059 1.00 33.34 175 ARG A O 1
ATOM 1401 N N . HIS A 1 176 ? 21.398 31.662 -35.078 1.00 33.50 176 HIS A N 1
ATOM 1402 C CA . HIS A 1 176 ? 22.524 30.784 -35.409 1.00 33.50 176 HIS A CA 1
ATOM 1403 C C . HIS A 1 176 ? 22.006 29.353 -35.265 1.00 33.50 176 HIS A C 1
ATOM 1405 O O . HIS A 1 176 ? 21.945 28.831 -34.162 1.00 33.50 176 HIS A O 1
ATOM 1411 N N . PHE A 1 177 ? 21.534 28.820 -36.393 1.00 28.14 177 PHE A N 1
ATOM 1412 C CA . PHE A 1 177 ? 21.360 27.416 -36.801 1.00 28.14 177 PHE A CA 1
ATOM 1413 C C . PHE A 1 177 ? 20.173 27.349 -37.763 1.00 28.14 177 PHE A C 1
ATOM 1415 O O . PHE A 1 177 ? 19.060 26.959 -37.425 1.00 28.14 177 PHE A O 1
ATOM 1422 N N . GLY A 1 178 ? 20.415 27.821 -38.986 1.00 27.03 178 GLY A N 1
ATOM 1423 C CA . GLY A 1 178 ? 19.554 27.513 -40.113 1.00 27.03 178 GLY A CA 1
ATOM 1424 C C . GLY A 1 178 ? 19.950 26.153 -40.670 1.00 27.03 178 GLY A C 1
ATOM 1425 O O . GLY A 1 178 ? 21.058 26.006 -41.176 1.00 27.03 178 GLY A O 1
ATOM 1426 N N . SER A 1 179 ? 19.064 25.168 -40.564 1.00 29.80 179 SER A N 1
ATOM 1427 C CA . SER A 1 179 ? 18.681 24.294 -41.683 1.00 29.80 179 SER A CA 1
ATOM 1428 C C . SER A 1 179 ? 17.591 23.306 -41.245 1.00 29.80 179 SER A C 1
ATOM 1430 O O . SER A 1 179 ? 17.747 22.574 -40.276 1.00 29.80 179 SER A O 1
ATOM 1432 N N . ALA A 1 180 ? 16.501 23.312 -42.017 1.00 29.33 180 ALA A N 1
ATOM 1433 C CA . ALA A 1 180 ? 15.428 22.317 -42.087 1.00 29.33 180 ALA A CA 1
ATOM 1434 C C . ALA A 1 180 ? 14.468 22.189 -40.885 1.00 29.33 180 ALA A C 1
ATOM 1436 O O . ALA A 1 180 ? 14.444 21.189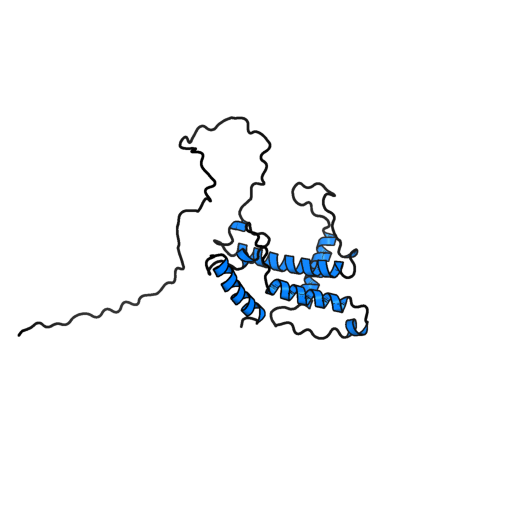 -40.174 1.00 29.33 180 ALA A O 1
ATOM 1437 N N . PHE A 1 181 ? 13.557 23.159 -40.758 1.00 25.41 181 PHE A N 1
ATOM 1438 C CA . PHE A 1 181 ? 12.217 22.898 -40.228 1.00 25.41 181 PHE A CA 1
ATOM 1439 C C . PHE A 1 181 ? 11.342 22.461 -41.414 1.00 25.41 181 PHE A C 1
ATOM 1441 O O . PHE A 1 181 ? 10.850 23.301 -42.163 1.00 25.41 181 PHE A O 1
ATOM 1448 N N . SER A 1 182 ? 11.213 21.149 -41.628 1.00 25.80 182 SER A N 1
ATOM 1449 C CA . SER A 1 182 ? 10.125 20.592 -42.435 1.00 25.80 182 SER A CA 1
ATOM 1450 C C . SER A 1 182 ? 9.047 20.139 -41.468 1.00 25.80 182 SER A C 1
ATOM 1452 O O . SER A 1 182 ? 9.281 19.290 -40.609 1.00 25.80 182 SER A O 1
ATOM 1454 N N . SER A 1 183 ? 7.887 20.769 -41.575 1.00 34.50 183 SER A N 1
ATOM 1455 C CA . SER A 1 183 ? 6.669 20.384 -40.885 1.00 34.50 183 SER A CA 1
ATOM 1456 C C . SER A 1 183 ? 6.257 18.991 -41.338 1.00 34.50 183 SER A C 1
ATOM 1458 O O . SER A 1 183 ? 5.740 18.860 -42.432 1.00 34.50 183 SER A O 1
ATOM 1460 N N . ASP A 1 184 ? 6.479 17.978 -40.504 1.00 25.03 184 ASP A N 1
ATOM 1461 C CA . ASP A 1 184 ? 5.693 16.749 -40.526 1.00 25.03 184 ASP A CA 1
ATOM 1462 C C . ASP A 1 184 ? 5.894 15.956 -39.233 1.00 25.03 184 ASP A C 1
ATOM 1464 O O . ASP A 1 184 ? 6.946 15.381 -38.984 1.00 25.03 184 ASP A O 1
ATOM 1468 N N . GLN A 1 185 ? 4.814 15.915 -38.452 1.00 28.39 185 GLN A N 1
ATOM 1469 C CA . GLN A 1 185 ? 4.411 14.800 -37.599 1.00 28.39 185 GLN A CA 1
ATOM 1470 C C . GLN A 1 185 ? 5.284 14.460 -36.380 1.00 28.39 185 GLN A C 1
ATOM 1472 O O . GLN A 1 185 ? 6.505 14.529 -36.350 1.00 28.39 185 GLN A O 1
ATOM 1477 N N . CYS A 1 186 ? 4.581 14.070 -35.318 1.00 28.98 186 CYS A N 1
ATOM 1478 C CA . CYS A 1 186 ? 5.118 13.546 -34.076 1.00 28.98 186 CYS A CA 1
ATOM 1479 C C . CYS A 1 186 ? 6.053 12.352 -34.321 1.00 28.98 186 CYS A C 1
ATOM 1481 O O . CYS A 1 186 ? 5.642 11.198 -34.221 1.00 28.98 186 CYS A O 1
ATOM 1483 N N . THR A 1 187 ? 7.335 12.603 -34.557 1.00 27.53 187 THR A N 1
ATOM 1484 C CA . THR A 1 187 ? 8.356 11.592 -34.336 1.00 27.53 187 THR A CA 1
ATOM 1485 C C . THR A 1 187 ? 8.550 11.481 -32.836 1.00 27.53 187 THR A C 1
ATOM 1487 O O . THR A 1 187 ? 9.149 12.343 -32.194 1.00 27.53 187 THR A O 1
ATOM 1490 N N . ILE A 1 188 ? 8.016 10.396 -32.278 1.00 32.62 188 ILE A N 1
ATOM 1491 C CA . ILE A 1 188 ? 8.639 9.679 -31.169 1.00 32.62 188 ILE A CA 1
ATOM 1492 C C . ILE A 1 188 ? 10.149 9.778 -31.396 1.00 32.62 188 ILE A C 1
ATOM 1494 O O . ILE A 1 188 ? 10.668 9.176 -32.337 1.00 32.62 188 ILE A O 1
ATOM 1498 N N . SER A 1 189 ? 10.840 10.574 -30.583 1.00 27.25 189 SER A N 1
ATOM 1499 C CA . SER A 1 189 ? 12.297 10.623 -30.557 1.00 27.25 189 SER A CA 1
ATOM 1500 C C . SER A 1 189 ? 12.778 9.292 -29.991 1.00 27.25 189 SER A C 1
ATOM 1502 O O . SER A 1 189 ? 13.085 9.159 -28.810 1.00 27.25 189 SER A O 1
ATOM 1504 N N . CYS A 1 190 ? 12.744 8.270 -30.836 1.00 28.44 190 CYS A N 1
ATOM 1505 C CA . CYS A 1 190 ? 13.429 7.017 -30.644 1.00 28.44 190 CYS A CA 1
ATOM 1506 C C . CYS A 1 190 ? 14.919 7.368 -30.710 1.00 28.44 190 CYS A C 1
ATOM 1508 O O . CYS A 1 190 ? 15.381 7.791 -31.773 1.00 28.44 190 CYS A O 1
ATOM 1510 N N . PRO A 1 191 ? 15.691 7.257 -29.615 1.00 29.36 191 PRO A N 1
ATOM 1511 C CA . PRO A 1 191 ? 17.129 7.297 -29.752 1.00 29.36 191 PRO A CA 1
ATOM 1512 C C . PRO A 1 191 ? 17.504 6.087 -30.601 1.00 29.36 191 PRO A C 1
ATOM 1514 O O . PRO A 1 191 ? 17.073 4.964 -30.326 1.00 29.36 191 PRO A O 1
ATOM 1517 N N . GLN A 1 192 ? 18.250 6.375 -31.660 1.00 29.56 192 GLN A N 1
ATOM 1518 C CA . GLN A 1 192 ? 18.893 5.453 -32.578 1.00 29.56 192 GLN A CA 1
ATOM 1519 C C . GLN A 1 192 ? 19.140 4.067 -31.962 1.00 29.56 192 GLN A C 1
ATOM 1521 O O . GLN A 1 192 ? 19.773 3.913 -30.917 1.00 29.56 192 GLN A O 1
ATOM 1526 N N . THR A 1 193 ? 18.647 3.062 -32.668 1.00 34.50 193 THR A N 1
ATOM 1527 C CA . THR A 1 193 ? 18.867 1.631 -32.502 1.00 34.50 193 THR A CA 1
ATOM 1528 C C . THR A 1 193 ? 20.267 1.297 -31.974 1.00 34.50 193 THR A C 1
ATOM 1530 O O . THR A 1 193 ? 21.246 1.274 -32.714 1.00 34.50 193 THR A O 1
ATOM 1533 N N . GLN A 1 194 ? 20.351 0.944 -30.695 1.00 26.00 194 GLN A N 1
ATOM 1534 C CA . GLN A 1 194 ? 21.395 0.072 -30.170 1.00 26.00 194 GLN A CA 1
ATOM 1535 C C . GLN A 1 194 ? 20.738 -0.968 -29.268 1.00 26.00 194 GLN A C 1
ATOM 1537 O O . GLN A 1 194 ? 20.648 -0.847 -28.048 1.00 26.00 194 GLN A O 1
ATOM 1542 N N . ILE A 1 195 ? 20.237 -2.016 -29.921 1.00 30.80 195 ILE A N 1
ATOM 1543 C CA . ILE A 1 195 ? 19.881 -3.277 -29.282 1.00 30.80 195 ILE A CA 1
ATOM 1544 C C . ILE A 1 195 ? 21.193 -3.895 -28.781 1.00 30.80 195 ILE A C 1
ATOM 1546 O O . ILE A 1 195 ? 21.895 -4.571 -29.523 1.00 30.80 195 ILE A O 1
ATOM 1550 N N . TRP A 1 196 ? 21.536 -3.642 -27.519 1.00 24.19 196 TRP A N 1
ATOM 1551 C CA . TRP A 1 196 ? 22.552 -4.393 -26.782 1.00 24.19 196 TRP A CA 1
ATOM 1552 C C . TRP A 1 196 ? 21.851 -5.221 -25.707 1.00 24.19 196 TRP A C 1
ATOM 1554 O O . TRP A 1 196 ? 21.531 -4.734 -24.624 1.00 24.19 196 TRP A O 1
ATOM 1564 N N . TYR A 1 197 ? 21.601 -6.494 -26.013 1.00 31.80 197 TYR A N 1
ATOM 1565 C CA . TYR A 1 197 ? 21.280 -7.491 -24.997 1.00 31.80 197 TYR A CA 1
ATOM 1566 C C . TYR A 1 197 ? 22.584 -7.986 -24.358 1.00 31.80 197 TYR A C 1
ATOM 1568 O O . TYR A 1 197 ? 23.483 -8.434 -25.058 1.00 31.80 197 TYR A O 1
ATOM 1576 N N . GLY A 1 198 ? 22.660 -7.903 -23.028 1.00 27.12 198 GLY A N 1
ATOM 1577 C CA . GLY A 1 198 ? 23.434 -8.790 -22.149 1.00 27.12 198 GLY A CA 1
ATOM 1578 C C . GLY A 1 198 ? 24.869 -9.139 -22.560 1.00 27.12 198 GLY A C 1
ATOM 1579 O O . GLY A 1 198 ? 25.117 -10.108 -23.270 1.00 27.12 198 GLY A O 1
ATOM 1580 N N . ARG A 1 199 ? 25.846 -8.436 -21.978 1.00 27.33 199 ARG A N 1
ATOM 1581 C CA . ARG A 1 199 ? 27.254 -8.852 -21.962 1.00 27.33 199 ARG A CA 1
ATOM 1582 C C . ARG A 1 199 ? 27.435 -10.061 -21.036 1.00 27.33 199 ARG A C 1
ATOM 1584 O O . ARG A 1 199 ? 27.826 -9.909 -19.883 1.00 27.33 199 ARG A O 1
ATOM 1591 N N . GLU A 1 200 ? 27.186 -11.261 -21.543 1.00 28.61 200 GLU A N 1
ATOM 1592 C CA . GLU A 1 200 ? 27.557 -12.508 -20.873 1.00 28.61 200 GLU A CA 1
ATOM 1593 C C . GLU A 1 200 ? 28.947 -12.941 -21.362 1.00 28.61 200 GLU A C 1
ATOM 1595 O O . GLU A 1 200 ? 29.129 -13.427 -22.478 1.00 28.61 200 GLU A O 1
ATOM 1600 N N . ARG A 1 201 ? 29.974 -12.694 -20.536 1.00 30.52 201 ARG A N 1
ATOM 1601 C CA . ARG A 1 201 ? 31.350 -13.154 -20.779 1.00 30.52 201 ARG A CA 1
ATOM 1602 C C . ARG A 1 201 ? 31.377 -14.686 -20.786 1.00 30.52 201 ARG A C 1
ATOM 1604 O O . ARG A 1 201 ? 31.515 -15.301 -19.731 1.00 30.52 201 ARG A O 1
ATOM 1611 N N . LYS A 1 202 ? 31.355 -15.311 -21.963 1.00 28.84 202 LYS A N 1
ATOM 1612 C CA . LYS A 1 202 ? 31.846 -16.685 -22.121 1.00 28.84 202 LYS A CA 1
ATOM 1613 C C . LYS A 1 202 ? 33.336 -16.644 -22.450 1.00 28.84 202 LYS A C 1
ATOM 1615 O O . LYS A 1 202 ? 33.745 -16.267 -23.541 1.00 28.84 202 LYS A O 1
ATOM 1620 N N . ARG A 1 203 ? 34.147 -17.015 -21.457 1.00 27.91 203 ARG A N 1
ATOM 1621 C CA . ARG A 1 203 ? 35.561 -17.386 -21.597 1.00 27.91 203 ARG A CA 1
ATOM 1622 C C . ARG A 1 203 ? 35.635 -18.584 -22.555 1.00 27.91 203 ARG A C 1
ATOM 1624 O O . ARG A 1 203 ? 35.369 -19.709 -22.143 1.00 27.91 203 ARG A O 1
ATOM 1631 N N . THR A 1 204 ? 35.980 -18.370 -23.819 1.00 29.88 204 THR A N 1
ATOM 1632 C CA . THR A 1 204 ? 36.383 -19.461 -24.716 1.00 29.88 204 THR A CA 1
ATOM 1633 C C . THR A 1 204 ? 37.819 -19.846 -24.389 1.00 29.88 204 THR A C 1
ATOM 1635 O O . THR A 1 204 ? 38.760 -19.091 -24.631 1.00 29.88 204 THR A O 1
ATOM 1638 N N . ARG A 1 205 ? 37.977 -21.018 -23.771 1.00 28.92 205 ARG A N 1
ATOM 1639 C CA . ARG A 1 205 ? 39.266 -21.666 -23.535 1.00 28.92 205 ARG A CA 1
ATOM 1640 C C . ARG A 1 205 ? 39.756 -22.205 -24.883 1.00 28.92 205 ARG A C 1
ATOM 1642 O O . ARG A 1 205 ? 39.127 -23.087 -25.457 1.00 28.92 205 ARG A O 1
ATOM 1649 N N . LEU A 1 206 ? 40.842 -21.625 -25.387 1.00 29.06 206 LEU A N 1
ATOM 1650 C CA . LEU A 1 206 ? 41.632 -22.137 -26.505 1.00 29.06 206 LEU A CA 1
ATOM 1651 C C . LEU A 1 206 ? 42.014 -23.600 -26.241 1.00 29.06 206 LEU A C 1
ATOM 1653 O O . LEU A 1 206 ? 42.712 -23.878 -25.268 1.00 29.06 206 LEU A O 1
ATOM 1657 N N . VAL A 1 207 ? 41.617 -24.508 -27.131 1.00 32.97 207 VAL A N 1
ATOM 1658 C CA . VAL A 1 207 ? 42.285 -25.802 -27.296 1.00 32.97 207 VAL A CA 1
ATOM 1659 C C . VAL A 1 207 ? 42.928 -25.780 -28.674 1.00 32.97 207 VAL A C 1
ATOM 1661 O O . VAL A 1 207 ? 42.259 -25.865 -29.699 1.00 32.97 207 VAL A O 1
ATOM 1664 N N . ARG A 1 208 ? 44.248 -25.586 -28.673 1.00 29.11 208 ARG A N 1
ATOM 1665 C CA . ARG A 1 208 ? 45.124 -25.914 -29.795 1.00 29.11 208 ARG A CA 1
ATOM 1666 C C . ARG A 1 208 ? 45.297 -27.430 -29.799 1.00 29.11 208 ARG A C 1
ATOM 1668 O O . ARG A 1 208 ? 45.663 -27.970 -28.763 1.00 29.11 208 ARG A O 1
ATOM 1675 N N . TYR A 1 209 ? 45.151 -28.075 -30.949 1.00 29.78 209 TYR A N 1
ATOM 1676 C CA . TYR A 1 209 ? 45.955 -29.252 -31.269 1.00 29.78 209 TYR A CA 1
ATOM 1677 C C . TYR A 1 209 ? 46.423 -29.156 -32.715 1.00 29.78 209 TYR A C 1
ATOM 1679 O O . TYR A 1 209 ? 45.674 -28.791 -33.618 1.00 29.78 209 TYR A O 1
ATOM 1687 N N . ALA A 1 210 ? 47.715 -29.404 -32.879 1.00 31.08 210 ALA A N 1
ATOM 1688 C CA . ALA A 1 210 ? 48.470 -29.295 -34.106 1.00 31.08 210 ALA A CA 1
ATOM 1689 C C . ALA A 1 210 ? 48.747 -30.694 -34.686 1.00 31.08 210 ALA A C 1
ATOM 1691 O O . ALA A 1 210 ? 49.031 -31.616 -33.933 1.00 31.08 210 ALA A O 1
ATOM 1692 N N . LYS A 1 211 ? 48.745 -30.764 -36.025 1.00 32.56 211 LYS A N 1
ATOM 1693 C CA . LYS A 1 211 ? 49.689 -31.482 -36.909 1.00 32.56 211 LYS A CA 1
ATOM 1694 C C . LYS A 1 211 ? 49.849 -33.016 -36.792 1.00 32.56 211 LYS A C 1
ATOM 1696 O O . LYS A 1 211 ? 50.496 -33.505 -35.879 1.00 32.56 211 LYS A O 1
ATOM 1701 N N . ALA A 1 212 ? 49.422 -33.716 -37.849 1.00 31.48 212 ALA A N 1
ATOM 1702 C CA . ALA A 1 212 ? 50.081 -34.832 -38.570 1.00 31.48 212 ALA A CA 1
ATOM 1703 C C . ALA A 1 212 ? 49.024 -35.385 -39.558 1.00 31.48 212 ALA A C 1
ATOM 1705 O O . ALA A 1 212 ? 47.894 -35.588 -39.149 1.00 31.48 212 ALA A O 1
ATOM 1706 N N . GLY A 1 213 ? 49.196 -35.584 -40.866 1.00 29.08 213 GLY A N 1
ATOM 1707 C CA . GLY A 1 213 ? 50.367 -35.857 -41.685 1.00 29.08 213 GLY A CA 1
ATOM 1708 C C . GLY A 1 213 ? 50.180 -37.230 -42.345 1.00 29.08 213 GLY A C 1
ATOM 1709 O O . GLY A 1 213 ? 50.449 -38.219 -41.675 1.00 29.08 213 GLY A O 1
ATOM 1710 N N . ARG A 1 214 ? 49.729 -37.289 -43.613 1.00 33.75 214 ARG A N 1
ATOM 1711 C CA . ARG A 1 214 ? 50.186 -38.226 -44.673 1.00 33.75 214 ARG A CA 1
ATOM 1712 C C . ARG A 1 214 ? 49.308 -38.179 -45.931 1.00 33.75 214 ARG A C 1
ATOM 1714 O O . ARG A 1 214 ? 48.088 -38.227 -45.861 1.00 33.75 214 ARG A O 1
ATOM 1721 N N . GLN A 1 215 ? 49.999 -38.082 -47.065 1.00 37.09 215 GLN A N 1
ATOM 1722 C CA . GLN A 1 215 ? 49.531 -38.331 -48.427 1.00 37.09 215 GLN A CA 1
ATOM 1723 C C . GLN A 1 215 ? 49.343 -39.842 -48.668 1.00 37.09 215 GLN A C 1
ATOM 1725 O O . GLN A 1 215 ? 50.059 -40.622 -48.044 1.00 37.09 215 GLN A O 1
ATOM 1730 N N . GLN A 1 216 ? 48.457 -40.210 -49.607 1.00 35.69 216 GLN A N 1
ATOM 1731 C CA . GLN A 1 216 ? 48.732 -40.914 -50.886 1.00 35.69 216 GLN A CA 1
ATOM 1732 C C . GLN A 1 216 ? 47.613 -41.896 -51.314 1.00 35.69 216 GLN A C 1
ATOM 1734 O O . GLN A 1 216 ? 47.272 -42.777 -50.537 1.00 35.69 216 GLN A O 1
ATOM 1739 N N . ILE A 1 217 ? 47.205 -41.755 -52.598 1.00 33.66 217 ILE A N 1
ATOM 1740 C CA . ILE A 1 217 ? 46.928 -42.804 -53.627 1.00 33.66 217 ILE A CA 1
ATOM 1741 C C . ILE A 1 217 ? 45.714 -43.720 -53.387 1.00 33.66 217 ILE A C 1
ATOM 1743 O O . ILE A 1 217 ? 45.482 -44.136 -52.267 1.00 33.66 217 ILE A O 1
ATOM 1747 N N . MET A 1 218 ? 44.951 -44.227 -54.357 1.00 31.56 218 MET A N 1
ATOM 1748 C CA . MET A 1 218 ? 44.488 -43.973 -55.740 1.00 31.56 218 MET A CA 1
ATOM 1749 C C . MET A 1 218 ? 43.335 -44.999 -55.927 1.00 31.56 218 MET A C 1
ATOM 1751 O O . MET A 1 218 ? 43.148 -45.836 -55.048 1.00 31.56 218 MET A O 1
ATOM 1755 N N . SER A 1 219 ? 42.600 -44.903 -57.043 1.00 37.88 219 SER A N 1
ATOM 1756 C CA . SER A 1 219 ? 41.856 -45.977 -57.739 1.00 37.88 219 SER A CA 1
ATOM 1757 C C . SER A 1 219 ? 41.570 -47.292 -57.013 1.00 37.88 219 SER A C 1
ATOM 1759 O O . SER A 1 219 ? 42.534 -48.028 -56.716 1.00 37.88 219 SER A O 1
#